Protein AF-A0A929K4J1-F1 (afdb_monomer)

Solvent-accessible surface area (backbone atoms only — not comparable to full-atom values): 15645 Å² total; per-residue (Å²): 107,76,69,56,54,58,42,64,70,37,99,76,50,55,67,51,57,55,55,50,51,55,54,49,50,52,52,61,51,29,74,80,42,80,42,77,47,77,38,73,50,46,68,59,62,59,65,46,39,78,40,83,80,29,58,55,46,56,51,58,51,49,74,63,61,80,42,93,34,43,45,79,46,74,41,56,95,31,62,51,48,51,42,51,46,32,68,31,86,89,28,66,35,41,78,73,67,86,88,80,87,84,77,61,37,54,71,68,60,36,42,51,55,43,55,76,70,33,83,65,51,68,66,36,44,53,49,47,38,68,63,37,68,18,32,64,68,50,44,50,47,31,35,51,42,29,48,48,48,28,68,76,69,71,43,73,70,38,56,69,43,48,52,51,20,41,50,44,25,44,69,35,80,87,17,63,50,24,44,49,47,53,48,50,53,52,51,51,55,68,73,46,92,57,53,69,64,46,53,45,50,53,58,49,40,69,75,51,62,59,42,36,58,66,58,49,10,64,73,68,70,49,52,64,68,55,32,48,55,47,51,52,50,33,34,42,57,56,47,33,41,74,61,93,70,21,38,35,67,57,50,65,54,52,49,50,42,54,56,66,38,55,82,76,73,71,65,79,58,97,77,70,65,75,81,81,128

Secondary structure (DSSP, 8-state):
-HHHHHHHTSTT--HHHHHHHHHHHHHHHHTTS-EEEEETTGGGGGGGGGSGGGTTHHHHHHHHTT-TTEEEEE--S-HHHHHHHHTSTTSTTTT-S-----PPPPHHHHHHHHHHH----HHHHHHHHHHHTT-HHHHHHHHHHHHHHHHHH----SHHHHHHHHHHHHHSTTSHHHHHHHHHHHHHHHH-S-HHHHHHHHHHHHHSSSEEHHHHHHHHT--HHHHHHHHHHHHHTTSEEEETTEEEES-HHHHHHHHHHTTTSS---TT-S----

Structure (mmCIF, N/CA/C/O backbone):
data_AF-A0A929K4J1-F1
#
_entry.id   AF-A0A929K4J1-F1
#
loop_
_atom_site.group_PDB
_atom_site.id
_atom_site.type_symbol
_atom_site.label_atom_id
_atom_site.label_alt_id
_atom_site.label_comp_id
_atom_site.label_asym_id
_atom_site.label_entity_id
_atom_site.label_seq_id
_atom_site.pdbx_PDB_ins_code
_atom_site.Cartn_x
_atom_site.Cartn_y
_atom_site.Cartn_z
_atom_site.occupancy
_atom_site.B_iso_or_equiv
_atom_site.auth_seq_id
_atom_site.auth_comp_id
_atom_site.auth_asym_id
_atom_site.auth_atom_id
_atom_site.pdbx_PDB_model_num
ATOM 1 N N . MET A 1 1 ? -34.804 1.658 8.561 1.00 63.69 1 MET A N 1
ATOM 2 C CA . MET A 1 1 ? -35.281 2.841 7.799 1.00 63.69 1 MET A CA 1
ATOM 3 C C . MET A 1 1 ? -35.966 3.906 8.666 1.00 63.69 1 MET A C 1
ATOM 5 O O . MET A 1 1 ? -35.346 4.934 8.892 1.00 63.69 1 MET A O 1
ATOM 9 N N . LYS A 1 2 ? -37.161 3.682 9.249 1.00 75.81 2 LYS A N 1
ATOM 10 C CA . LYS A 1 2 ? -37.869 4.714 10.058 1.00 75.81 2 LYS A CA 1
ATOM 11 C C . LYS A 1 2 ? -37.065 5.277 11.248 1.00 75.81 2 LYS A C 1
ATOM 13 O O . LYS A 1 2 ? -37.142 6.467 11.515 1.00 75.81 2 LYS A O 1
ATOM 18 N N . LYS A 1 3 ? -36.287 4.440 11.952 1.00 77.38 3 LYS A N 1
ATOM 19 C CA . LYS A 1 3 ? -35.413 4.879 13.062 1.00 77.38 3 LYS A CA 1
ATOM 20 C C . LYS A 1 3 ? -34.249 5.764 12.593 1.00 77.38 3 LYS A C 1
ATOM 22 O O . LYS A 1 3 ? -33.932 6.733 13.263 1.00 77.38 3 LYS A O 1
ATOM 27 N N . LEU A 1 4 ? -33.662 5.450 11.435 1.00 75.88 4 LEU A N 1
ATOM 28 C CA . LEU A 1 4 ? -32.569 6.224 10.841 1.00 75.88 4 LEU A CA 1
ATOM 29 C C . LEU A 1 4 ? -33.048 7.603 10.387 1.00 75.88 4 LEU A C 1
ATOM 31 O O . LEU A 1 4 ? -32.427 8.594 10.738 1.00 75.88 4 LEU A O 1
ATOM 35 N N . LEU A 1 5 ? -34.180 7.664 9.678 1.00 75.81 5 LEU A N 1
ATOM 36 C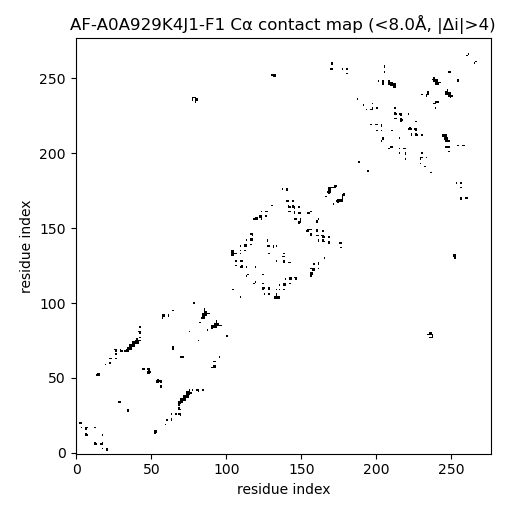 CA . LEU A 1 5 ? -34.773 8.934 9.246 1.00 75.81 5 LEU A CA 1
ATOM 37 C C . LEU A 1 5 ? -35.089 9.837 10.445 1.00 75.81 5 LEU A C 1
ATOM 39 O O . LEU A 1 5 ? -34.668 10.984 10.462 1.00 75.81 5 LEU A O 1
ATOM 43 N N . ARG A 1 6 ? -35.697 9.285 11.504 1.00 78.62 6 ARG A N 1
ATOM 44 C CA . ARG A 1 6 ? -35.951 10.026 12.751 1.00 78.62 6 ARG A CA 1
ATOM 45 C C . ARG A 1 6 ? -34.686 10.532 13.441 1.00 78.62 6 ARG A C 1
ATOM 47 O O . ARG A 1 6 ? -34.731 11.573 14.082 1.00 78.62 6 ARG A O 1
ATOM 54 N N . GLU A 1 7 ? -33.585 9.787 13.375 1.00 78.81 7 GLU A N 1
ATOM 55 C CA . GLU A 1 7 ? -32.318 10.218 13.974 1.00 78.81 7 GLU A CA 1
ATOM 56 C C . GLU A 1 7 ? -31.646 11.319 13.144 1.00 78.81 7 GLU A C 1
ATOM 58 O O . GLU A 1 7 ? -31.067 12.235 13.717 1.00 78.81 7 GLU A O 1
ATOM 63 N N . LEU A 1 8 ? -31.766 11.262 11.814 1.00 76.31 8 LEU A N 1
ATOM 64 C CA . LEU A 1 8 ? -31.258 12.282 10.890 1.00 76.31 8 LEU A CA 1
ATOM 65 C C . LEU A 1 8 ? -32.106 13.565 10.884 1.00 76.31 8 LEU A C 1
ATOM 67 O O . LEU A 1 8 ? -31.581 14.637 10.610 1.00 76.31 8 LEU A O 1
ATOM 71 N N . GLU A 1 9 ? -33.398 13.469 11.204 1.00 78.50 9 GLU A N 1
ATOM 72 C CA . GLU A 1 9 ? -34.313 14.612 11.349 1.00 78.50 9 GLU A CA 1
ATOM 73 C C . GLU A 1 9 ? -34.069 15.419 12.638 1.00 78.50 9 GLU A C 1
ATOM 75 O O . GLU A 1 9 ? -34.578 16.532 12.783 1.00 78.50 9 GLU A O 1
ATOM 80 N N . LYS A 1 10 ? -33.277 14.894 13.583 1.00 76.19 10 LYS A N 1
ATOM 81 C CA . LYS A 1 10 ? -32.833 15.667 14.748 1.00 76.19 10 LYS A CA 1
ATOM 82 C C . LYS A 1 10 ? -31.808 16.708 14.299 1.00 76.19 10 LYS A C 1
ATOM 84 O O . LYS A 1 10 ? -30.815 16.365 13.667 1.00 76.19 10 LYS A O 1
ATOM 89 N N . GLY A 1 11 ? -31.999 17.965 14.712 1.00 60.91 11 GLY A N 1
ATOM 90 C CA . GLY A 1 11 ? -31.078 19.073 14.411 1.00 60.91 11 GLY A CA 1
ATOM 91 C C . GLY A 1 11 ? -29.626 18.844 14.862 1.00 60.91 11 GLY A C 1
ATOM 92 O O . GLY A 1 11 ? -28.720 19.485 14.340 1.00 60.91 11 GLY A O 1
ATOM 93 N N . GLU A 1 12 ? -29.396 17.893 15.775 1.00 69.19 12 GLU A N 1
ATOM 94 C CA . GLU A 1 12 ? -28.074 17.390 16.154 1.00 69.19 12 GLU A CA 1
ATOM 95 C C . GLU A 1 12 ? -28.101 15.847 16.220 1.00 69.19 12 GLU A C 1
ATOM 97 O O . GLU A 1 12 ? -28.267 15.237 17.277 1.00 69.19 12 GLU A O 1
ATOM 102 N N . SER A 1 13 ? -28.016 15.181 15.064 1.00 73.50 13 SER A N 1
ATOM 103 C CA . SER A 1 13 ? -28.006 13.712 14.987 1.00 73.50 13 SER A CA 1
ATOM 104 C C . SER A 1 13 ? -26.745 13.126 15.641 1.00 73.50 13 SER A C 1
ATOM 106 O O . SER A 1 13 ? -25.626 13.518 15.276 1.00 73.50 13 SER A O 1
ATOM 108 N N . SER A 1 14 ? -26.887 12.145 16.543 1.00 84.50 14 SER A N 1
ATOM 109 C CA . SER A 1 14 ? -25.717 11.475 17.128 1.00 84.50 14 SER A CA 1
ATOM 110 C C . SER A 1 14 ? -25.034 10.582 16.094 1.00 84.50 14 SER A C 1
ATOM 112 O O . SER A 1 14 ? -25.631 9.652 15.546 1.00 84.50 14 SER A O 1
ATOM 114 N N . LYS A 1 15 ? -23.737 10.811 15.869 1.00 87.12 15 LYS A N 1
ATOM 115 C CA . LYS A 1 15 ? -22.946 10.028 14.901 1.00 87.12 15 LYS A CA 1
ATOM 116 C C . LYS A 1 15 ? -22.833 8.572 15.339 1.00 87.12 15 LYS A C 1
ATOM 118 O O . LYS A 1 15 ? -22.880 7.666 14.510 1.00 87.12 15 LYS A O 1
ATOM 123 N N . THR A 1 16 ? -22.738 8.344 16.647 1.00 89.38 16 THR A N 1
ATOM 124 C CA . THR A 1 16 ? -22.742 7.000 17.231 1.00 89.38 16 THR A CA 1
ATOM 125 C C . THR A 1 16 ? -24.059 6.286 16.975 1.00 89.38 16 THR A C 1
ATOM 127 O O . THR A 1 16 ? -24.037 5.124 16.577 1.00 89.38 16 THR A O 1
ATOM 130 N N . ALA A 1 17 ? -25.194 6.968 17.154 1.00 88.19 17 ALA A N 1
ATOM 131 C CA . ALA A 1 17 ? -26.503 6.377 16.890 1.00 88.19 17 ALA A CA 1
ATOM 132 C C . ALA A 1 17 ? -26.653 5.986 15.414 1.00 88.19 17 ALA A C 1
ATOM 134 O O . ALA A 1 17 ? -27.074 4.870 15.120 1.00 88.19 17 ALA A O 1
ATOM 135 N N . VAL A 1 18 ? -26.231 6.855 14.491 1.00 89.00 18 VAL A N 1
ATOM 136 C CA . VAL A 1 18 ? -26.258 6.565 13.048 1.00 89.00 18 VAL A CA 1
ATOM 137 C C . VAL A 1 18 ? -25.416 5.331 12.703 1.00 89.00 18 VAL A C 1
ATOM 139 O O . VAL A 1 18 ? -25.897 4.445 11.999 1.00 89.00 18 VAL A O 1
ATOM 142 N N . ILE A 1 19 ? -24.191 5.225 13.231 1.00 90.44 19 ILE A N 1
ATOM 143 C CA . ILE A 1 19 ? -23.323 4.060 12.988 1.00 90.44 19 ILE A CA 1
ATOM 144 C C . ILE A 1 19 ? -23.916 2.779 13.583 1.00 90.44 19 ILE A C 1
ATOM 146 O O . ILE A 1 19 ? -23.941 1.748 12.911 1.00 90.44 19 ILE A O 1
ATOM 150 N N . LYS A 1 20 ? -24.430 2.829 14.817 1.00 91.44 20 LYS A N 1
ATOM 151 C CA . LYS A 1 20 ? -25.076 1.666 15.442 1.00 91.44 20 LYS A CA 1
ATOM 152 C C . LYS A 1 20 ? -26.291 1.203 14.643 1.00 91.44 20 LYS A C 1
ATOM 154 O O . LYS A 1 20 ? -26.427 0.010 14.400 1.00 91.44 20 LYS A O 1
ATOM 159 N N . LEU A 1 21 ? -27.110 2.130 14.144 1.00 91.62 21 LEU A N 1
ATOM 160 C CA . LEU A 1 21 ? -28.252 1.810 13.284 1.00 91.62 21 LEU A CA 1
ATOM 161 C C . LEU A 1 21 ? -27.836 1.124 11.974 1.00 91.62 21 LEU A C 1
ATOM 163 O O . LEU A 1 21 ? -28.565 0.255 11.497 1.00 91.62 21 LEU A O 1
ATOM 167 N N . ALA A 1 22 ? -26.687 1.488 11.395 1.00 90.06 22 ALA A N 1
ATOM 168 C CA . ALA A 1 22 ? -26.165 0.821 10.202 1.00 90.06 22 ALA A CA 1
ATOM 169 C C . ALA A 1 22 ? -25.799 -0.648 10.484 1.00 90.06 22 ALA A C 1
ATOM 171 O O . ALA A 1 22 ? -26.179 -1.531 9.717 1.00 90.06 22 ALA A O 1
ATOM 172 N N . PHE A 1 23 ? -25.130 -0.931 11.606 1.00 91.19 23 PHE A N 1
ATOM 173 C CA . PHE A 1 23 ? -24.805 -2.309 11.983 1.00 91.19 23 PHE A CA 1
ATOM 174 C C . PHE A 1 23 ? -26.023 -3.110 12.468 1.00 91.19 23 PHE A C 1
ATOM 176 O O . PHE A 1 23 ? -26.142 -4.293 12.160 1.00 91.19 23 PHE A O 1
ATOM 183 N N . GLU A 1 24 ? -26.964 -2.481 13.174 1.00 91.75 24 GLU A N 1
ATOM 184 C CA . GLU A 1 24 ? -28.243 -3.105 13.541 1.00 91.75 24 GLU A CA 1
ATOM 185 C C . GLU A 1 24 ? -29.038 -3.518 12.305 1.00 91.75 24 GLU A C 1
ATOM 187 O O . GLU A 1 24 ? -29.627 -4.593 12.283 1.00 91.75 24 GLU A O 1
ATOM 192 N N . TYR A 1 25 ? -29.027 -2.693 11.258 1.00 91.12 25 TYR A N 1
ATOM 193 C CA . TYR A 1 25 ? -29.671 -3.045 10.001 1.00 91.12 25 TYR A CA 1
ATOM 194 C C . TYR A 1 25 ? -29.071 -4.314 9.381 1.00 91.12 25 TYR A C 1
ATOM 196 O O . TYR A 1 25 ? -29.827 -5.177 8.944 1.00 91.12 25 TYR A O 1
ATOM 204 N N . LEU A 1 26 ? -27.741 -4.470 9.404 1.00 91.25 26 LEU A N 1
ATOM 205 C CA . LEU A 1 26 ? -27.089 -5.699 8.937 1.00 91.25 26 LEU A CA 1
ATOM 206 C C . LEU A 1 26 ? -27.532 -6.923 9.746 1.00 91.25 26 LEU A C 1
ATOM 208 O O . LEU A 1 26 ? -27.815 -7.957 9.154 1.00 91.25 26 LEU A O 1
ATOM 212 N N . ARG A 1 27 ? -27.658 -6.800 11.074 1.00 90.56 27 ARG A N 1
ATOM 213 C CA . ARG A 1 27 ? -28.180 -7.883 11.927 1.00 90.56 27 ARG A CA 1
ATOM 214 C C . ARG A 1 27 ? -29.611 -8.269 11.608 1.00 90.56 27 ARG A C 1
ATOM 216 O O . ARG A 1 27 ? -29.922 -9.451 11.584 1.00 90.56 27 ARG A O 1
ATOM 223 N N . GLU A 1 28 ? -30.484 -7.292 11.381 1.00 91.12 28 GLU A N 1
ATOM 224 C CA . GLU A 1 28 ? -31.868 -7.590 11.006 1.00 91.12 28 GLU A CA 1
ATOM 225 C C . GLU A 1 28 ? -31.928 -8.339 9.672 1.00 91.12 28 GLU A C 1
ATOM 227 O O . GLU A 1 28 ? -32.644 -9.330 9.581 1.00 91.12 28 GLU A O 1
ATOM 232 N N . LEU A 1 29 ? -31.121 -7.942 8.680 1.00 90.50 29 LEU A N 1
ATOM 233 C CA . LEU A 1 29 ? -30.990 -8.706 7.435 1.00 90.50 29 LEU A CA 1
ATOM 234 C C . LEU A 1 29 ? -30.429 -10.119 7.688 1.00 90.50 29 LEU A C 1
ATOM 236 O O . LEU A 1 29 ? -30.896 -11.087 7.094 1.00 90.50 29 LEU A O 1
ATOM 240 N N . GLY A 1 30 ? -29.464 -10.241 8.606 1.00 91.06 30 GLY A N 1
ATOM 241 C CA . GLY A 1 30 ? -28.835 -11.503 9.002 1.00 91.06 30 GLY A CA 1
ATOM 242 C C . GLY A 1 30 ? -29.786 -12.512 9.656 1.00 91.06 30 GLY A C 1
ATOM 243 O O . GLY A 1 30 ? -29.443 -13.682 9.794 1.00 91.06 30 GLY A O 1
ATOM 244 N N . LYS A 1 31 ? -30.991 -12.101 10.074 1.00 90.19 31 LYS A N 1
ATOM 245 C CA . LYS A 1 31 ? -32.008 -13.032 10.597 1.00 90.19 31 LYS A CA 1
ATOM 246 C C . LYS A 1 31 ? -32.684 -13.846 9.500 1.00 90.19 31 LYS A C 1
ATOM 248 O O . LYS A 1 31 ? -33.168 -14.938 9.783 1.00 90.19 31 LYS A O 1
ATOM 253 N N . GLU A 1 32 ? -32.755 -13.299 8.292 1.00 90.94 32 GLU A N 1
ATOM 254 C CA . GLU A 1 32 ? -33.434 -13.923 7.155 1.00 90.94 32 GLU A CA 1
ATOM 255 C C . GLU A 1 32 ? -32.439 -14.664 6.256 1.00 90.94 32 GLU A C 1
ATOM 257 O O . GLU A 1 32 ? -32.742 -15.751 5.775 1.00 90.94 32 GLU A O 1
ATOM 262 N N . GLU A 1 33 ? -31.235 -14.114 6.078 1.00 91.75 33 GLU A N 1
ATOM 263 C CA . GLU A 1 33 ? -30.231 -14.615 5.137 1.00 91.75 33 GLU A CA 1
ATOM 264 C C . GLU A 1 33 ? -28.821 -14.581 5.740 1.00 91.75 33 GLU A C 1
ATOM 266 O O . GLU A 1 33 ? -28.513 -13.758 6.602 1.00 91.75 33 GLU A O 1
ATOM 271 N N . LYS A 1 34 ? -27.918 -15.436 5.245 1.00 93.88 34 LYS A N 1
ATOM 272 C CA . LYS A 1 34 ? -26.487 -15.333 5.578 1.00 93.88 34 LYS A CA 1
ATOM 273 C C . LYS A 1 34 ? -25.832 -14.236 4.748 1.00 93.88 34 LYS A C 1
ATOM 275 O O . LYS A 1 34 ? -25.961 -14.218 3.525 1.00 93.88 34 LYS A O 1
ATOM 280 N N . ILE A 1 35 ? -25.074 -13.358 5.397 1.00 94.62 35 ILE A N 1
ATOM 281 C CA . ILE A 1 35 ? -24.504 -12.158 4.777 1.00 94.62 35 ILE A CA 1
ATOM 282 C C . ILE A 1 35 ? -22.984 -12.194 4.869 1.00 94.62 35 ILE A C 1
ATOM 284 O O . ILE A 1 35 ? -22.415 -12.497 5.914 1.00 94.62 35 ILE A O 1
ATOM 288 N N . VAL A 1 36 ? -22.318 -11.819 3.777 1.00 95.00 36 VAL A N 1
ATOM 289 C CA . VAL A 1 36 ? -20.882 -11.527 3.776 1.00 95.00 36 VAL A CA 1
ATOM 290 C C . VAL A 1 36 ? -20.690 -10.041 3.503 1.00 95.00 36 VAL A C 1
ATOM 292 O O . VAL A 1 36 ? -21.150 -9.529 2.484 1.00 95.00 36 VAL A O 1
ATOM 295 N N . VAL A 1 37 ? -20.013 -9.347 4.414 1.00 94.69 37 VAL A N 1
ATOM 296 C CA . VAL A 1 37 ? -19.745 -7.910 4.320 1.00 94.69 37 VAL A CA 1
ATOM 297 C C . VAL A 1 37 ? -18.260 -7.703 4.067 1.00 94.69 37 VAL A C 1
ATOM 299 O O . VAL A 1 37 ? -17.435 -7.937 4.949 1.00 94.69 37 VAL A O 1
ATOM 302 N N . PHE A 1 38 ? -17.926 -7.236 2.866 1.00 95.88 38 PHE A N 1
ATOM 303 C CA . PHE A 1 38 ? -16.570 -6.823 2.519 1.00 95.88 38 PHE A CA 1
ATOM 304 C C . PHE A 1 38 ? -16.377 -5.348 2.878 1.00 95.88 38 PHE A C 1
ATOM 306 O O . PHE A 1 38 ? -17.086 -4.483 2.364 1.00 95.88 38 PHE A O 1
ATOM 313 N N . MET A 1 39 ? -15.423 -5.065 3.761 1.00 94.50 39 MET A N 1
ATOM 314 C CA . MET A 1 39 ? -15.023 -3.710 4.135 1.00 94.50 39 MET A CA 1
ATOM 315 C C . MET A 1 39 ? -13.596 -3.470 3.660 1.00 94.50 39 MET A C 1
ATOM 317 O O . MET A 1 39 ? -12.636 -3.892 4.309 1.00 94.50 39 MET A O 1
ATOM 321 N N . ASP A 1 40 ? -13.481 -2.806 2.514 1.00 93.44 40 ASP A N 1
ATOM 322 C CA . ASP A 1 40 ? -12.184 -2.456 1.951 1.00 93.44 40 ASP A CA 1
ATOM 323 C C . ASP A 1 40 ? -11.558 -1.251 2.661 1.00 93.44 40 ASP A C 1
ATOM 325 O O . ASP A 1 40 ? -12.270 -0.389 3.181 1.00 93.44 40 ASP A O 1
ATOM 329 N N . GLU A 1 41 ? -10.226 -1.220 2.707 1.00 89.81 41 GLU A N 1
ATOM 330 C CA . GLU A 1 41 ? -9.424 -0.220 3.426 1.00 89.81 41 GLU A CA 1
ATOM 331 C C . GLU A 1 41 ? -9.907 0.032 4.866 1.00 89.81 41 GLU A C 1
ATOM 333 O O . GLU A 1 41 ? -10.037 1.169 5.325 1.00 89.81 41 GLU A O 1
ATOM 338 N N . PHE A 1 42 ? -10.182 -1.041 5.610 1.00 93.38 42 PHE A N 1
ATOM 339 C CA . PHE A 1 42 ? -10.823 -0.992 6.923 1.00 93.38 42 PHE A CA 1
ATOM 340 C C . PHE A 1 42 ? -10.102 -0.087 7.932 1.00 93.38 42 PHE A C 1
ATOM 342 O O . PHE A 1 42 ? -10.751 0.519 8.786 1.00 93.38 42 PHE A O 1
ATOM 349 N N . GLN A 1 43 ? -8.782 0.082 7.826 1.00 88.88 43 GLN A N 1
ATOM 350 C CA . GLN A 1 43 ? -8.021 0.997 8.680 1.00 88.88 43 GLN A CA 1
ATOM 351 C C . GLN A 1 43 ? -8.483 2.464 8.593 1.00 88.88 43 GLN A C 1
ATOM 353 O O . GLN A 1 43 ? -8.280 3.230 9.538 1.00 88.88 43 GLN A O 1
ATOM 358 N N . GLU A 1 44 ? -9.164 2.860 7.517 1.00 88.12 44 GLU A N 1
ATOM 359 C CA . GLU A 1 44 ? -9.785 4.179 7.358 1.00 88.12 44 GLU A CA 1
ATOM 360 C C . GLU A 1 44 ? -10.842 4.471 8.433 1.00 88.12 44 GLU A C 1
ATOM 362 O O . GLU A 1 44 ? -11.037 5.630 8.813 1.00 88.12 44 GLU A O 1
ATOM 367 N N . ILE A 1 45 ? -11.454 3.434 9.023 1.00 90.19 45 ILE A N 1
ATOM 368 C CA . ILE A 1 45 ? -12.401 3.571 10.139 1.00 90.19 45 ILE A CA 1
ATOM 369 C C . ILE A 1 45 ? -11.785 4.324 11.330 1.00 90.19 45 ILE A C 1
ATOM 371 O O . ILE A 1 45 ? -12.491 4.971 12.106 1.00 90.19 45 ILE A O 1
ATOM 375 N N . LEU A 1 46 ? -10.453 4.305 11.470 1.00 87.50 46 LEU A N 1
ATOM 376 C CA . LEU A 1 46 ? -9.734 5.023 12.520 1.00 87.50 46 LEU A CA 1
ATOM 377 C C . LEU A 1 46 ? -9.851 6.546 12.392 1.00 87.50 46 LEU A C 1
ATOM 379 O O . LEU A 1 46 ? -9.764 7.230 13.412 1.00 87.50 46 LEU A O 1
ATOM 383 N N . LYS A 1 47 ? -10.115 7.089 11.194 1.00 85.56 47 LYS A N 1
ATOM 384 C CA . LYS A 1 47 ? -10.355 8.530 10.990 1.00 85.56 47 LYS A CA 1
ATOM 385 C C . LYS A 1 47 ? -11.576 9.019 11.770 1.00 85.56 47 LYS A C 1
ATOM 387 O O . LYS A 1 47 ? -11.607 10.166 12.215 1.00 85.56 47 LYS A O 1
ATOM 392 N N . LEU A 1 48 ? -12.545 8.135 12.025 1.00 88.88 48 LEU A N 1
ATOM 393 C CA . LEU A 1 48 ? -13.730 8.451 12.820 1.00 88.88 48 LEU A CA 1
ATOM 394 C C . LEU A 1 48 ? -13.400 8.761 14.286 1.00 88.88 48 LEU A C 1
ATOM 396 O O . LEU A 1 48 ? -14.161 9.476 14.933 1.00 88.88 48 LEU A O 1
ATOM 400 N N . LYS A 1 49 ? -12.239 8.330 14.802 1.00 87.50 49 LYS A N 1
ATOM 401 C CA . LYS A 1 49 ? -11.796 8.655 16.171 1.00 87.50 49 LYS A CA 1
ATOM 402 C C . LYS A 1 49 ? -11.600 10.159 16.406 1.00 87.50 49 LYS A C 1
ATOM 404 O O . LYS A 1 49 ? -11.573 10.587 17.561 1.00 87.50 49 LYS A O 1
ATOM 409 N N . ASN A 1 50 ? -11.494 10.958 15.339 1.00 85.62 50 ASN A N 1
ATOM 410 C CA . ASN A 1 50 ? -11.441 12.420 15.418 1.00 85.62 50 ASN A CA 1
ATOM 411 C C . ASN A 1 50 ? -12.749 13.022 15.956 1.00 85.62 50 ASN A C 1
ATOM 413 O O . ASN A 1 50 ? -12.731 14.087 16.574 1.00 85.62 50 ASN A O 1
ATOM 417 N N . TYR A 1 51 ? -13.879 12.331 15.786 1.00 88.25 51 TYR A N 1
ATOM 418 C CA . TYR A 1 51 ? -15.140 12.720 16.405 1.00 88.25 51 TYR A CA 1
ATOM 419 C C . TYR A 1 51 ? -15.190 12.208 17.843 1.00 88.25 51 TYR A C 1
ATOM 421 O O . TYR A 1 51 ? -15.030 11.016 18.101 1.00 88.25 51 TYR A O 1
ATOM 429 N N . ARG A 1 52 ? -15.468 13.107 18.797 1.00 87.12 52 ARG A N 1
ATOM 430 C CA . ARG A 1 52 ? -15.516 12.780 20.234 1.00 87.12 52 ARG A CA 1
ATOM 431 C C . ARG A 1 52 ? -16.437 11.591 20.541 1.00 87.12 52 ARG A C 1
ATOM 433 O O . ARG A 1 52 ? -16.059 10.738 21.337 1.00 87.12 52 ARG A O 1
ATOM 440 N N . GLU A 1 53 ? -17.592 11.526 19.881 1.00 88.06 53 GLU A N 1
ATOM 441 C CA . GLU A 1 53 ? -18.587 10.451 20.018 1.00 88.06 53 GLU A CA 1
ATOM 442 C C . GLU A 1 53 ? -18.081 9.080 19.523 1.00 88.06 53 GLU A C 1
ATOM 444 O O . GLU A 1 53 ? -18.520 8.046 20.018 1.00 88.06 53 GLU A O 1
ATOM 449 N N . LEU A 1 54 ? -17.123 9.063 18.588 1.00 90.62 54 LEU A N 1
ATOM 450 C CA . LEU A 1 54 ? -16.643 7.867 17.884 1.00 90.62 54 LEU A CA 1
ATOM 451 C C . LEU A 1 54 ? -15.204 7.478 18.252 1.00 90.62 54 LEU A C 1
ATOM 453 O O . LEU A 1 54 ? -14.578 6.659 17.579 1.00 90.62 54 LEU A O 1
ATOM 457 N N . ARG A 1 55 ? -14.669 8.004 19.362 1.00 88.88 55 ARG A N 1
ATOM 458 C CA . ARG A 1 55 ? -13.330 7.631 19.861 1.00 88.88 55 ARG A CA 1
ATOM 459 C C . ARG A 1 55 ? -13.158 6.118 20.047 1.00 88.88 55 ARG A C 1
ATOM 461 O O . ARG A 1 55 ? -12.070 5.600 19.805 1.00 88.88 55 ARG A O 1
ATOM 468 N N . ASN A 1 56 ? -14.229 5.414 20.422 1.00 89.88 56 ASN A N 1
ATOM 469 C CA . ASN A 1 56 ? -14.256 3.958 20.589 1.00 89.88 56 ASN A CA 1
ATOM 470 C C . ASN A 1 56 ? -14.928 3.222 19.409 1.00 89.88 56 ASN A C 1
ATOM 472 O O . ASN A 1 56 ? -15.634 2.236 19.609 1.00 89.88 56 ASN A O 1
ATOM 476 N N . ILE A 1 57 ? -14.740 3.690 18.171 1.00 93.00 57 ILE A N 1
ATOM 477 C CA . ILE A 1 57 ? -15.367 3.077 16.987 1.00 93.00 57 ILE A CA 1
ATOM 478 C C . ILE A 1 57 ? -15.078 1.574 16.840 1.00 93.00 57 ILE A C 1
ATOM 480 O O . ILE A 1 57 ? -15.973 0.816 16.484 1.00 93.00 57 ILE A O 1
ATOM 484 N N . LEU A 1 58 ? -13.871 1.114 17.190 1.00 93.69 58 LEU A N 1
ATOM 485 C CA . LEU A 1 58 ? -13.537 -0.315 17.151 1.00 93.69 58 LEU A CA 1
ATOM 486 C C . LEU A 1 58 ? -14.309 -1.118 18.203 1.00 93.69 58 LEU A C 1
ATOM 488 O O . LEU A 1 58 ? -14.697 -2.248 17.937 1.00 93.69 58 LEU A O 1
ATOM 492 N N . GLY A 1 59 ? -14.559 -0.536 19.380 1.00 92.75 59 GLY A N 1
ATOM 493 C CA . GLY A 1 59 ? -15.401 -1.153 20.401 1.00 92.75 59 GLY A CA 1
ATOM 494 C C . GLY A 1 59 ? -16.857 -1.245 19.962 1.00 92.75 59 GLY A C 1
ATOM 495 O O . GLY A 1 59 ? -17.470 -2.284 20.168 1.00 92.75 59 GLY A O 1
ATOM 496 N N . ILE A 1 60 ? -17.373 -0.207 19.291 1.00 92.19 60 ILE A N 1
ATOM 497 C CA . ILE A 1 60 ? -18.709 -0.240 18.678 1.00 92.19 60 ILE A CA 1
ATOM 498 C C . ILE A 1 60 ? -18.765 -1.351 17.631 1.00 92.19 60 ILE A C 1
ATOM 500 O O . ILE A 1 60 ? -19.657 -2.182 17.689 1.00 92.19 60 ILE A O 1
ATOM 504 N N . PHE A 1 61 ? -17.798 -1.409 16.714 1.00 93.69 61 PHE A N 1
ATOM 505 C CA . PHE A 1 61 ? -17.752 -2.443 15.679 1.00 93.69 61 PHE A CA 1
ATOM 506 C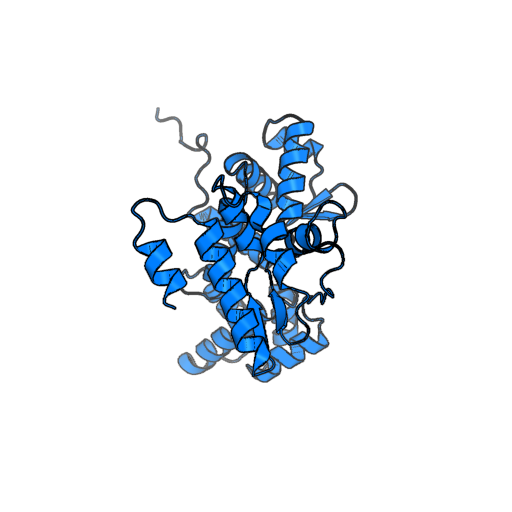 C . PHE A 1 61 ? -17.685 -3.856 16.273 1.00 93.69 61 PHE A C 1
ATOM 508 O O . PHE A 1 61 ? -18.424 -4.736 15.837 1.00 93.69 61 PHE A O 1
ATOM 515 N N . ARG A 1 62 ? -16.882 -4.051 17.330 1.00 92.81 62 ARG A N 1
ATOM 516 C CA . ARG A 1 62 ? -16.773 -5.323 18.057 1.00 92.81 62 ARG A CA 1
ATOM 517 C C . ARG A 1 62 ? -18.123 -5.852 18.544 1.00 92.81 62 ARG A C 1
ATOM 519 O O . ARG A 1 62 ? -18.305 -7.060 18.630 1.00 92.81 62 ARG A O 1
ATOM 526 N N . GLU A 1 63 ? -19.066 -4.971 18.883 1.00 90.69 63 GLU A N 1
ATOM 527 C CA . GLU A 1 63 ? -20.399 -5.410 19.298 1.00 90.69 63 GLU A CA 1
ATOM 528 C C . GLU A 1 63 ? -21.063 -6.253 18.200 1.00 90.69 63 GLU A C 1
ATOM 530 O O . GLU A 1 63 ? -21.759 -7.197 18.543 1.00 90.69 63 GLU A O 1
ATOM 535 N N . TYR A 1 64 ? -20.811 -5.985 16.912 1.00 88.25 64 TYR A N 1
ATOM 536 C CA . TYR A 1 64 ? -21.574 -6.524 15.778 1.00 88.25 64 TYR A CA 1
ATOM 537 C C . TYR A 1 64 ? -20.892 -7.640 14.976 1.00 88.25 64 TYR A C 1
ATOM 539 O O . TYR A 1 64 ? -21.560 -8.286 14.180 1.00 88.25 64 TYR A O 1
ATOM 547 N N . ILE A 1 65 ? -19.601 -7.892 15.188 1.00 87.50 65 ILE A N 1
ATOM 548 C CA . ILE A 1 65 ? -18.823 -8.877 14.410 1.00 87.50 65 ILE A CA 1
ATOM 549 C C . ILE A 1 65 ? -19.113 -10.347 14.745 1.00 87.50 65 ILE A C 1
ATOM 551 O O . ILE A 1 65 ? -18.810 -11.211 13.934 1.00 87.50 65 ILE A O 1
ATOM 555 N N . ASN A 1 66 ? -19.674 -10.635 15.924 1.00 81.94 66 ASN A N 1
ATOM 556 C CA . ASN A 1 66 ? -19.884 -12.002 16.423 1.00 81.94 66 ASN A CA 1
ATOM 557 C C . ASN A 1 66 ? -21.302 -12.527 16.141 1.00 81.94 66 ASN A C 1
ATOM 559 O O . ASN A 1 66 ? -21.801 -13.388 16.859 1.00 81.94 66 ASN A O 1
ATOM 563 N N . ASP A 1 67 ? -21.976 -11.962 15.142 1.00 85.75 67 ASP A N 1
ATOM 564 C CA . ASP A 1 67 ? -23.277 -12.451 14.696 1.00 85.75 67 ASP A CA 1
ATOM 565 C C . ASP A 1 67 ? -23.078 -13.672 13.783 1.00 85.75 67 ASP A C 1
ATOM 567 O O . ASP A 1 67 ? -22.361 -13.591 12.788 1.00 85.75 67 ASP A O 1
ATOM 571 N N . GLU A 1 68 ? -23.683 -14.814 14.120 1.00 85.44 68 GLU A N 1
ATOM 572 C CA . GLU A 1 68 ? -23.433 -16.098 13.441 1.00 85.44 68 GLU A CA 1
ATOM 573 C C . GLU A 1 68 ? -23.820 -16.093 11.953 1.00 85.44 68 GLU A C 1
ATOM 575 O O . GLU A 1 68 ? -23.286 -16.881 11.167 1.00 85.44 68 GLU A O 1
ATOM 580 N N . ASN A 1 69 ? -24.725 -15.197 11.550 1.00 92.88 69 ASN A N 1
ATOM 581 C CA . ASN A 1 69 ? -25.192 -15.089 10.171 1.00 92.88 69 ASN A CA 1
ATOM 582 C C . ASN A 1 69 ? -24.468 -14.004 9.367 1.00 92.88 69 ASN A C 1
ATOM 584 O O . ASN A 1 69 ? -24.797 -13.800 8.197 1.00 92.88 69 ASN A O 1
ATOM 588 N N . ILE A 1 70 ? -23.477 -13.323 9.954 1.00 93.69 70 ILE A N 1
ATOM 589 C CA . ILE A 1 70 ? -22.730 -12.253 9.289 1.00 93.69 70 ILE A CA 1
ATOM 590 C C . ILE A 1 70 ? -21.234 -12.549 9.324 1.00 93.69 70 ILE A C 1
ATOM 592 O O . ILE A 1 70 ? -20.597 -12.542 10.372 1.00 93.69 70 ILE A O 1
ATOM 596 N N . LEU A 1 71 ? -20.641 -12.721 8.144 1.00 94.06 71 LEU A N 1
ATOM 597 C CA . LEU A 1 71 ? -19.195 -12.803 7.980 1.00 94.06 71 LEU A CA 1
ATOM 598 C C . LEU A 1 71 ? -18.637 -11.447 7.545 1.00 94.06 71 LEU A C 1
ATOM 600 O O . LEU A 1 71 ? -18.904 -10.987 6.435 1.00 94.06 71 LEU A O 1
ATOM 604 N N . PHE A 1 72 ? -17.803 -10.836 8.383 1.00 95.06 72 PHE A N 1
ATOM 605 C CA . PHE A 1 72 ? -17.026 -9.661 7.995 1.00 95.06 72 PHE A CA 1
ATOM 606 C C . PHE A 1 72 ? -15.696 -10.074 7.363 1.00 95.06 72 PHE A C 1
ATOM 608 O O . PHE A 1 72 ? -14.901 -10.792 7.970 1.00 95.06 72 PHE A O 1
ATOM 615 N N . VAL A 1 73 ? -15.433 -9.568 6.161 1.00 95.56 73 VAL A N 1
ATOM 616 C CA . VAL A 1 73 ? -14.136 -9.662 5.487 1.00 95.56 73 VAL A CA 1
ATOM 617 C C . VAL A 1 73 ? -13.561 -8.257 5.398 1.00 95.56 73 VAL A C 1
ATOM 619 O O . VAL A 1 73 ? -14.129 -7.392 4.736 1.00 95.56 73 VAL A O 1
ATOM 622 N N . ILE A 1 74 ? -12.444 -8.025 6.082 1.00 95.19 74 ILE A N 1
ATOM 623 C CA . ILE A 1 74 ? -11.756 -6.732 6.088 1.00 95.19 74 ILE A CA 1
ATOM 624 C C . ILE A 1 74 ? -10.464 -6.825 5.274 1.00 95.19 74 ILE A C 1
ATOM 626 O O . ILE A 1 74 ? -9.730 -7.808 5.383 1.00 95.19 74 ILE A O 1
ATOM 630 N N . SER A 1 75 ? -10.173 -5.796 4.487 1.00 94.44 75 SER A N 1
ATOM 631 C CA . SER A 1 75 ? -8.889 -5.620 3.797 1.00 94.44 75 SER A CA 1
ATOM 632 C C . SER A 1 75 ? -8.261 -4.284 4.170 1.00 94.44 75 SER A C 1
ATOM 634 O O . SER A 1 75 ? -8.931 -3.392 4.689 1.00 94.44 75 SER A O 1
ATOM 636 N N . GLY A 1 76 ? -6.955 -4.156 3.949 1.00 90.62 76 GLY A N 1
ATOM 637 C CA . GLY A 1 76 ? -6.241 -2.913 4.197 1.00 90.62 76 GLY A CA 1
ATOM 638 C C . GLY A 1 76 ? -4.850 -2.918 3.588 1.00 90.62 76 GLY A C 1
ATOM 639 O O . GLY A 1 76 ? -4.127 -3.909 3.696 1.00 90.62 76 GLY A O 1
ATOM 640 N N . SER A 1 77 ? -4.473 -1.793 2.984 1.00 86.00 77 SER A N 1
ATOM 641 C CA . SER A 1 77 ? -3.171 -1.610 2.333 1.00 86.00 77 SER A CA 1
ATOM 642 C C . SER A 1 77 ? -1.997 -1.414 3.312 1.00 86.00 77 SER A C 1
ATOM 644 O O . SER A 1 77 ? -0.851 -1.374 2.879 1.00 86.00 77 SE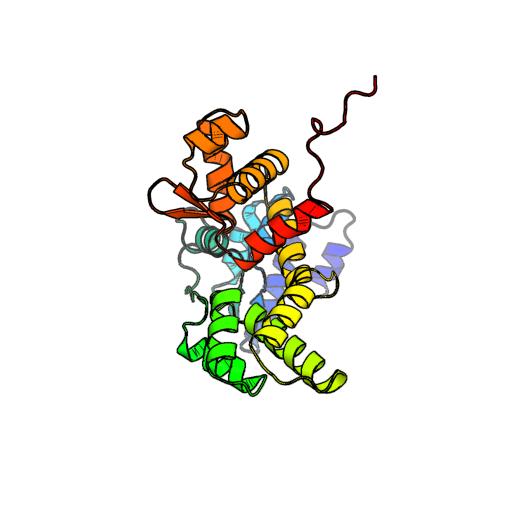R A O 1
ATOM 646 N N . PHE A 1 78 ? -2.261 -1.312 4.623 1.00 87.19 78 PHE A N 1
ATOM 647 C CA . PHE A 1 78 ? -1.247 -1.137 5.677 1.00 87.19 78 PHE A CA 1
ATOM 648 C C . PHE A 1 78 ? -1.258 -2.318 6.664 1.00 87.19 78 PHE A C 1
ATOM 650 O O . PHE A 1 78 ? -1.937 -2.247 7.701 1.00 87.19 78 PHE A O 1
ATOM 657 N N . PRO A 1 79 ? -0.555 -3.427 6.359 1.00 87.06 79 PRO A N 1
ATOM 658 C CA . PRO A 1 79 ? -0.502 -4.616 7.205 1.00 87.06 79 PRO A CA 1
ATOM 659 C C . PRO A 1 79 ? -0.176 -4.341 8.675 1.00 87.06 79 PRO A C 1
ATOM 661 O O . PRO A 1 79 ? -0.827 -4.917 9.548 1.00 87.06 79 PRO A O 1
ATOM 664 N N . HIS A 1 80 ? 0.776 -3.453 8.986 1.00 89.50 80 HIS A N 1
ATOM 665 C CA . HIS A 1 80 ? 1.108 -3.145 10.382 1.00 89.50 80 HIS A CA 1
ATOM 666 C C . HIS A 1 80 ? -0.058 -2.463 11.106 1.00 89.50 80 HIS A C 1
ATOM 668 O O . HIS A 1 80 ? -0.358 -2.810 12.248 1.00 89.50 80 HIS A O 1
ATOM 674 N N . MET A 1 81 ? -0.783 -1.556 10.442 1.00 88.00 81 MET A N 1
ATOM 675 C CA . MET A 1 81 ? -1.994 -0.956 11.016 1.00 88.00 81 MET A CA 1
ATOM 676 C C . MET A 1 81 ? -3.110 -1.977 11.220 1.00 88.00 81 MET A C 1
ATOM 678 O O . MET A 1 81 ? -3.776 -1.957 12.253 1.00 88.00 81 MET A O 1
ATOM 682 N N . MET A 1 82 ? -3.309 -2.876 10.257 1.00 91.06 82 MET A N 1
ATOM 683 C CA . MET A 1 82 ? -4.315 -3.929 10.370 1.00 91.06 82 MET A CA 1
ATOM 684 C C . MET A 1 82 ? -3.993 -4.862 11.541 1.00 91.06 82 MET A C 1
ATOM 686 O O . MET A 1 82 ? -4.866 -5.112 12.373 1.00 91.06 82 MET A O 1
ATOM 690 N N . ARG A 1 83 ? -2.729 -5.285 11.693 1.00 88.38 83 ARG A N 1
ATOM 691 C CA . ARG A 1 83 ? -2.276 -6.064 12.859 1.00 88.38 83 ARG A CA 1
ATOM 692 C C . ARG A 1 83 ? -2.444 -5.299 14.165 1.00 88.38 83 ARG A C 1
ATOM 694 O O . ARG A 1 83 ? -2.909 -5.873 15.145 1.00 88.38 83 ARG A O 1
ATOM 701 N N . ASP A 1 84 ? -2.152 -4.003 14.187 1.00 88.38 84 ASP A N 1
ATOM 702 C CA . ASP A 1 84 ? -2.401 -3.164 15.360 1.00 88.38 84 ASP A CA 1
ATOM 703 C C . ASP A 1 84 ? -3.880 -3.162 15.769 1.00 88.38 84 ASP A C 1
ATOM 705 O O . ASP A 1 84 ? -4.198 -3.109 16.958 1.00 88.38 84 ASP A O 1
ATOM 709 N N . MET A 1 85 ? -4.789 -3.246 14.797 1.00 89.12 85 MET A N 1
ATOM 710 C CA . MET A 1 85 ? -6.226 -3.293 15.040 1.00 89.12 85 MET A CA 1
ATOM 711 C C . MET A 1 85 ? -6.715 -4.674 15.485 1.00 89.12 85 MET A C 1
ATOM 713 O O . MET A 1 85 ? -7.649 -4.712 16.277 1.00 89.12 85 MET A O 1
ATOM 717 N N . ILE A 1 86 ? -6.132 -5.788 15.033 1.00 89.88 86 ILE A N 1
ATOM 718 C CA . ILE A 1 86 ? -6.690 -7.140 15.281 1.00 89.88 86 ILE A CA 1
ATOM 719 C C . ILE A 1 86 ? -5.843 -8.037 16.199 1.00 89.88 86 ILE A C 1
ATOM 721 O O . ILE A 1 86 ? -6.360 -9.009 16.745 1.00 89.88 86 ILE A O 1
ATOM 725 N N . ALA A 1 87 ? -4.560 -7.725 16.391 1.00 83.38 87 ALA A N 1
ATOM 726 C CA . ALA A 1 87 ? -3.592 -8.584 17.081 1.00 83.38 87 ALA A CA 1
ATOM 727 C C . ALA A 1 87 ? -2.935 -7.933 18.314 1.00 83.38 87 ALA A C 1
ATOM 729 O O . ALA A 1 87 ? -2.266 -8.622 19.083 1.00 83.38 87 ALA A O 1
ATOM 730 N N . LYS A 1 88 ? -3.130 -6.631 18.566 1.00 83.75 88 LYS A N 1
ATOM 731 C CA . LYS A 1 88 ? -2.697 -6.000 19.828 1.00 83.75 88 LYS A CA 1
ATOM 732 C C . LYS A 1 88 ? -3.724 -6.235 20.934 1.00 83.75 88 LYS A C 1
ATOM 734 O O . LYS A 1 88 ? -4.898 -5.937 20.744 1.00 83.75 88 LYS A O 1
ATOM 739 N N . GLY A 1 89 ? -3.267 -6.684 22.106 1.00 79.00 89 GLY A N 1
ATOM 740 C CA . GLY A 1 89 ? -4.137 -7.022 23.245 1.00 79.00 89 GLY A CA 1
ATOM 741 C C . GLY A 1 89 ? -4.991 -5.865 23.781 1.00 79.00 89 GLY A C 1
ATOM 742 O O . GLY A 1 89 ? -6.053 -6.097 24.345 1.00 79.00 89 GLY A O 1
ATOM 743 N N . GLU A 1 90 ? -4.569 -4.617 23.571 1.00 84.44 90 GLU A N 1
ATOM 744 C CA . GLU A 1 90 ? -5.346 -3.422 23.937 1.00 84.44 90 GLU A CA 1
ATOM 745 C C . GLU A 1 90 ? -6.466 -3.097 22.934 1.00 84.44 90 GLU A C 1
ATOM 747 O O . GLU A 1 90 ? -7.350 -2.285 23.222 1.00 84.44 90 GLU A O 1
ATOM 752 N N . SER A 1 91 ? -6.433 -3.689 21.736 1.00 89.12 91 SER A N 1
ATOM 753 C CA . SER A 1 91 ? -7.428 -3.410 20.710 1.00 89.12 91 SER A CA 1
ATOM 754 C C . SER A 1 91 ? -8.748 -4.119 21.017 1.00 89.12 91 SER A C 1
ATOM 756 O O . SER A 1 91 ? -8.750 -5.315 21.314 1.00 89.12 91 SER A O 1
ATOM 758 N N . PRO A 1 92 ? -9.904 -3.449 20.840 1.00 90.94 92 PRO A N 1
ATOM 759 C CA . PRO A 1 92 ? -11.196 -4.111 20.948 1.00 90.94 92 PRO A CA 1
ATOM 760 C C . PRO A 1 92 ? -11.343 -5.326 20.022 1.00 90.94 92 PRO A C 1
ATOM 762 O O . PRO A 1 92 ? -12.035 -6.267 20.385 1.00 90.94 92 PRO A O 1
ATOM 765 N N . LEU A 1 93 ? -10.690 -5.341 18.857 1.00 92.50 93 LEU A N 1
ATOM 766 C CA . LEU A 1 93 ? -10.815 -6.441 17.890 1.00 92.50 93 LEU A CA 1
ATOM 767 C C . LEU A 1 93 ? -9.776 -7.554 18.090 1.00 92.50 93 LEU A C 1
ATOM 769 O O . LEU A 1 93 ? -9.591 -8.380 17.196 1.00 92.50 93 LEU A O 1
ATOM 773 N N . TYR A 1 94 ? -9.108 -7.592 19.246 1.00 90.81 94 TYR A N 1
ATOM 774 C CA . TYR A 1 94 ? -8.114 -8.615 19.551 1.00 90.81 94 TYR A CA 1
ATOM 775 C C . TYR A 1 94 ? -8.681 -10.038 19.393 1.00 90.81 94 TYR A C 1
ATOM 777 O O . TYR A 1 94 ? -9.709 -10.380 19.988 1.00 90.81 94 TYR A O 1
ATOM 785 N N . ASN A 1 95 ? -8.007 -10.860 18.581 1.00 88.12 95 ASN A N 1
ATOM 786 C CA . ASN A 1 95 ? -8.377 -12.249 18.264 1.00 88.12 95 ASN A CA 1
ATOM 787 C C . ASN A 1 95 ? -9.790 -12.429 17.681 1.00 88.12 95 ASN A C 1
ATOM 789 O O . ASN A 1 95 ? -10.361 -13.514 17.763 1.00 88.12 95 ASN A O 1
ATOM 793 N N . GLN A 1 96 ? -10.364 -11.380 17.089 1.00 91.38 96 GLN A N 1
ATOM 794 C CA . GLN A 1 96 ? -11.688 -11.447 16.468 1.00 91.38 96 GLN A CA 1
ATOM 795 C C . GLN A 1 96 ? -11.650 -11.822 14.976 1.00 91.38 96 GLN A C 1
ATOM 797 O O . GLN A 1 96 ? -12.679 -12.156 14.399 1.00 91.38 96 GLN A O 1
ATOM 802 N N . PHE A 1 97 ? -10.477 -11.760 14.341 1.00 92.44 97 PHE A N 1
ATOM 803 C CA . PHE A 1 97 ? -10.299 -12.026 12.913 1.00 92.44 97 PHE A CA 1
ATOM 804 C C . PHE A 1 97 ? -9.203 -13.062 12.677 1.00 92.44 97 PHE A C 1
ATOM 806 O O . PHE A 1 97 ? -8.202 -13.104 13.392 1.00 92.44 97 PHE A O 1
ATOM 813 N N . LYS A 1 98 ? -9.371 -13.859 11.619 1.00 90.81 98 LYS A N 1
ATOM 814 C CA . LYS A 1 98 ? -8.301 -14.688 11.062 1.00 90.81 98 LYS A CA 1
ATOM 815 C C . LYS A 1 98 ? -7.509 -13.862 10.049 1.00 90.81 98 LYS A C 1
ATOM 817 O O . LYS A 1 98 ? -8.079 -13.381 9.074 1.00 90.81 98 LYS A O 1
ATOM 822 N N . GLU A 1 99 ? -6.205 -13.722 10.268 1.00 90.62 99 GLU A N 1
ATOM 823 C CA . GLU A 1 99 ? -5.319 -13.013 9.341 1.00 90.62 99 GLU A CA 1
ATOM 824 C C . GLU A 1 99 ? -5.000 -13.888 8.120 1.00 90.62 99 GLU A C 1
ATOM 826 O O . GLU A 1 99 ? -4.626 -15.057 8.248 1.00 90.62 99 GLU A O 1
ATOM 831 N N . LEU A 1 100 ? -5.137 -13.304 6.930 1.00 91.69 100 LEU A N 1
ATOM 832 C CA . LEU A 1 100 ? -4.608 -13.839 5.682 1.00 91.69 100 LEU A CA 1
ATOM 833 C C . LEU A 1 100 ? -3.673 -12.787 5.088 1.00 91.69 100 LEU A C 1
ATOM 835 O O . LEU A 1 100 ? -4.127 -11.791 4.527 1.00 91.69 100 LEU A O 1
ATOM 839 N N . LYS A 1 101 ? -2.366 -13.002 5.232 1.00 87.69 101 LYS A N 1
ATOM 840 C CA . LYS A 1 101 ? -1.353 -12.128 4.642 1.00 87.69 101 LYS A CA 1
ATOM 841 C C . LYS A 1 101 ? -1.196 -12.458 3.158 1.00 87.69 101 LYS A C 1
ATOM 843 O O . LYS A 1 101 ? -1.006 -13.620 2.803 1.00 87.69 101 LYS A O 1
ATOM 848 N N . LEU A 1 102 ? -1.272 -11.437 2.309 1.00 90.19 102 LEU A N 1
ATOM 849 C CA . LEU A 1 102 ? -0.994 -11.543 0.880 1.00 90.19 102 LEU A CA 1
ATOM 850 C C . LEU A 1 102 ? 0.348 -10.873 0.595 1.00 90.19 102 LEU A C 1
ATOM 852 O O . LEU A 1 102 ? 0.475 -9.660 0.739 1.00 90.19 102 LEU A O 1
ATOM 856 N N . ASP A 1 103 ? 1.335 -11.678 0.216 1.00 90.00 103 ASP A N 1
ATOM 857 C CA . ASP A 1 103 ? 2.665 -11.211 -0.168 1.00 90.00 103 ASP A CA 1
ATOM 858 C C . ASP A 1 103 ? 2.780 -11.036 -1.692 1.00 90.00 103 ASP A C 1
ATOM 860 O O . ASP A 1 103 ? 1.900 -11.432 -2.466 1.00 90.00 103 ASP A O 1
ATOM 864 N N . TYR A 1 104 ? 3.871 -10.410 -2.136 1.00 92.94 104 TYR A N 1
ATOM 865 C CA . TYR A 1 104 ? 4.182 -10.282 -3.558 1.00 92.94 104 TYR A CA 1
ATOM 866 C C . TYR A 1 104 ? 4.435 -11.642 -4.208 1.00 92.94 104 TYR A C 1
ATOM 868 O O . TYR A 1 104 ? 4.784 -12.622 -3.553 1.00 92.94 104 TYR A O 1
ATOM 876 N N . PHE A 1 105 ? 4.247 -11.709 -5.527 1.00 96.06 105 PHE A N 1
ATOM 877 C CA . PHE A 1 105 ? 4.459 -12.951 -6.249 1.00 96.06 105 PHE A CA 1
ATOM 878 C C . PHE A 1 105 ? 5.939 -13.286 -6.384 1.00 96.06 105 PHE A C 1
ATOM 880 O O . PHE A 1 105 ? 6.732 -12.513 -6.926 1.00 96.06 105 PHE A O 1
ATOM 887 N N . GLU A 1 106 ? 6.258 -14.514 -5.988 1.00 95.19 106 GLU A N 1
ATOM 888 C CA . GLU A 1 106 ? 7.500 -15.184 -6.346 1.00 95.19 106 GLU A CA 1
ATOM 889 C C . GLU A 1 106 ? 7.633 -15.337 -7.866 1.00 95.19 106 GLU A C 1
ATOM 891 O O . GLU A 1 106 ? 6.678 -15.152 -8.632 1.00 95.19 106 GLU A O 1
ATOM 896 N N . ARG A 1 107 ? 8.847 -15.666 -8.316 1.00 96.00 107 ARG A N 1
ATOM 897 C CA . ARG A 1 107 ? 9.224 -15.676 -9.736 1.00 96.00 107 ARG A CA 1
ATOM 898 C C . ARG A 1 107 ? 8.234 -16.453 -10.605 1.00 96.00 107 ARG A C 1
ATOM 900 O O . ARG A 1 107 ? 7.814 -15.935 -11.638 1.00 96.00 107 ARG A O 1
ATOM 907 N N . GLU A 1 108 ? 7.867 -17.664 -10.206 1.00 96.31 108 GLU A N 1
ATOM 908 C CA . GLU A 1 108 ? 7.022 -18.573 -10.982 1.00 96.31 108 GLU A CA 1
ATOM 909 C C . GLU A 1 108 ? 5.620 -17.979 -11.177 1.00 96.31 108 GLU A C 1
ATOM 911 O O . GLU A 1 108 ? 5.165 -17.816 -12.313 1.00 96.31 108 GLU A O 1
ATOM 916 N N . SER A 1 109 ? 4.981 -17.549 -10.086 1.00 97.75 109 SER A N 1
ATOM 917 C CA . SER A 1 109 ? 3.656 -16.915 -10.102 1.00 97.75 109 SER A CA 1
ATOM 918 C C . SER A 1 109 ? 3.663 -15.583 -10.857 1.00 97.75 109 SER A C 1
ATOM 920 O O . SER A 1 109 ? 2.732 -15.276 -11.606 1.00 97.75 109 SER A O 1
ATOM 922 N N . ALA A 1 110 ? 4.734 -14.793 -10.724 1.00 97.75 110 ALA A N 1
ATOM 923 C CA . ALA A 1 110 ? 4.908 -13.558 -11.479 1.00 97.75 110 ALA A CA 1
ATOM 924 C C . ALA A 1 110 ? 5.013 -13.837 -12.987 1.00 97.75 110 ALA A C 1
ATOM 926 O O . ALA A 1 110 ? 4.383 -13.149 -13.790 1.00 97.75 110 ALA A O 1
ATOM 927 N N . TYR A 1 111 ? 5.768 -14.863 -13.391 1.00 98.19 111 TYR A N 1
ATOM 928 C CA . TYR A 1 111 ? 5.927 -15.244 -14.798 1.00 98.19 111 TYR A CA 1
ATOM 929 C C . TYR A 1 111 ? 4.619 -15.768 -15.387 1.00 98.19 111 TYR A C 1
ATOM 931 O O . TYR A 1 111 ? 4.292 -15.443 -16.535 1.00 98.19 111 TYR A O 1
ATOM 939 N N . GLU A 1 112 ? 3.858 -16.538 -14.612 1.00 98.12 112 GLU A N 1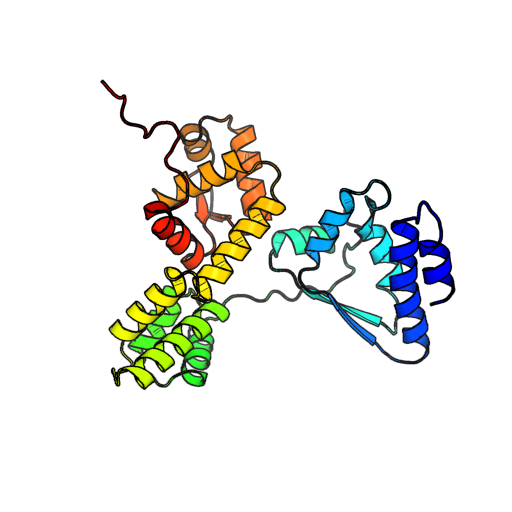
ATOM 940 C CA . GLU A 1 112 ? 2.528 -16.994 -15.000 1.00 98.12 112 GLU A CA 1
ATOM 941 C C . GLU A 1 112 ? 1.588 -15.801 -15.222 1.00 98.12 112 GLU A C 1
ATOM 943 O O . GLU A 1 112 ? 0.965 -15.691 -16.281 1.00 98.12 112 GLU A O 1
ATOM 948 N N . LEU A 1 113 ? 1.545 -14.852 -14.279 1.00 98.31 113 LEU A N 1
ATOM 949 C CA . LEU A 1 113 ? 0.730 -13.644 -14.401 1.00 98.31 113 LEU A CA 1
ATOM 950 C C . LEU A 1 113 ? 1.105 -12.815 -15.637 1.00 98.31 113 LEU A C 1
ATOM 952 O O . LEU A 1 113 ? 0.216 -12.384 -16.371 1.00 98.31 113 LEU A O 1
ATOM 956 N N . ILE A 1 114 ? 2.400 -12.611 -15.898 1.00 98.31 114 ILE A N 1
ATOM 957 C CA . ILE A 1 114 ? 2.869 -11.884 -17.090 1.00 98.31 114 ILE A CA 1
ATOM 958 C C . ILE A 1 114 ? 2.352 -12.569 -18.357 1.00 98.31 114 ILE A C 1
ATOM 960 O O . ILE A 1 114 ? 1.780 -11.905 -19.222 1.00 98.31 114 ILE A O 1
ATOM 964 N N . SER A 1 115 ? 2.483 -13.897 -18.423 1.00 97.56 115 SER A N 1
ATOM 965 C CA . SER A 1 115 ? 2.079 -14.706 -19.581 1.00 97.56 115 SER A CA 1
ATOM 966 C C . SER A 1 115 ? 0.569 -14.662 -19.835 1.00 97.56 115 SER A C 1
ATOM 968 O O . SER A 1 115 ? 0.141 -14.716 -20.984 1.00 97.56 115 SER A O 1
ATOM 970 N N . LYS A 1 116 ? -0.249 -14.502 -18.783 1.00 97.88 116 LYS A N 1
ATOM 971 C CA . LYS A 1 116 ? -1.705 -14.302 -18.908 1.00 97.88 116 LYS A CA 1
ATOM 972 C C . LYS A 1 116 ? -2.072 -12.957 -19.544 1.00 97.88 116 LYS A C 1
ATOM 974 O O . LYS A 1 116 ? -3.162 -12.817 -20.097 1.00 97.88 116 LYS A O 1
ATOM 979 N N . VAL A 1 117 ? -1.197 -11.952 -19.468 1.00 97.44 117 VAL A N 1
ATOM 980 C CA . VAL A 1 117 ? -1.465 -10.605 -19.996 1.00 97.44 117 VAL A CA 1
ATOM 981 C C . VAL A 1 117 ? -0.854 -10.413 -21.385 1.00 97.44 117 VAL A C 1
ATOM 983 O O . VAL A 1 117 ? -1.525 -9.880 -22.282 1.00 97.44 117 VAL A O 1
ATOM 986 N N . ILE A 1 118 ? 0.402 -10.831 -21.566 1.00 96.75 118 ILE A N 1
ATOM 987 C CA . ILE A 1 118 ? 1.189 -10.625 -22.783 1.00 96.75 118 ILE A CA 1
ATOM 988 C C . ILE A 1 118 ? 2.148 -11.795 -23.041 1.00 96.75 118 ILE A C 1
ATOM 990 O O . ILE A 1 118 ? 2.805 -12.296 -22.130 1.00 96.75 118 ILE A O 1
ATOM 994 N N . GLU A 1 119 ? 2.261 -12.197 -24.305 1.00 95.69 119 GLU A N 1
ATOM 995 C CA . GLU A 1 119 ? 3.264 -13.163 -24.742 1.00 95.69 119 GLU A CA 1
ATOM 996 C C . GLU A 1 119 ? 4.633 -12.483 -24.865 1.00 95.69 119 GLU A C 1
ATOM 998 O O . GLU A 1 119 ? 4.778 -11.452 -25.526 1.00 95.69 119 GLU A O 1
ATOM 1003 N N . CYS A 1 120 ? 5.641 -13.031 -24.186 1.00 96.00 120 CYS A N 1
ATOM 1004 C CA . CYS A 1 120 ? 7.003 -12.517 -24.230 1.00 96.00 120 CYS A CA 1
ATOM 1005 C C . CYS A 1 120 ? 8.032 -13.586 -23.845 1.00 96.00 120 CYS A C 1
ATOM 1007 O O . CYS A 1 120 ? 7.717 -14.567 -23.165 1.00 96.00 120 CYS A O 1
ATOM 1009 N N . GLY A 1 121 ? 9.281 -13.370 -24.266 1.00 96.44 121 GLY A N 1
ATOM 1010 C CA . GLY A 1 121 ? 10.409 -14.227 -23.900 1.00 96.44 121 GLY A CA 1
ATOM 1011 C C . GLY A 1 121 ? 10.793 -14.117 -22.421 1.00 96.44 121 GLY A C 1
ATOM 1012 O O . GLY A 1 121 ? 10.467 -13.140 -21.740 1.00 96.44 121 GLY A O 1
ATOM 1013 N N . GLU A 1 122 ? 11.539 -15.106 -21.928 1.00 96.94 122 GLU A N 1
ATOM 1014 C CA . GLU A 1 122 ? 11.916 -15.219 -20.512 1.00 96.94 122 GLU A CA 1
ATOM 1015 C C . GLU A 1 122 ? 12.657 -13.983 -19.982 1.00 96.94 122 GLU A C 1
ATOM 1017 O O . GLU A 1 122 ? 12.395 -13.534 -18.869 1.00 96.94 122 GLU A O 1
ATOM 1022 N N . GLU A 1 123 ? 13.516 -13.360 -20.792 1.00 97.56 123 GLU A N 1
ATOM 1023 C CA . GLU A 1 123 ? 14.233 -12.146 -20.391 1.00 97.56 123 GLU A CA 1
ATOM 1024 C C . GLU A 1 123 ? 13.303 -10.973 -20.067 1.00 97.56 123 GLU A C 1
ATOM 1026 O O . GLU A 1 123 ? 13.557 -10.215 -19.131 1.00 97.56 123 GLU A O 1
ATOM 1031 N N . SER A 1 124 ? 12.202 -10.838 -20.812 1.00 98.06 124 SER A N 1
ATOM 1032 C CA . SER A 1 124 ? 11.198 -9.799 -20.565 1.00 98.06 124 SER A CA 1
ATOM 1033 C C . SER A 1 124 ? 10.395 -10.100 -19.302 1.00 98.06 124 SER A C 1
ATOM 1035 O O . SER A 1 124 ? 10.072 -9.176 -18.553 1.00 98.06 124 SER A O 1
ATOM 1037 N N . LYS A 1 125 ? 10.126 -11.383 -19.018 1.00 98.19 125 LYS A N 1
ATOM 1038 C CA . LYS A 1 125 ? 9.477 -11.804 -17.767 1.00 98.19 125 LYS A CA 1
ATOM 1039 C C . LYS A 1 125 ? 10.372 -11.532 -16.563 1.00 98.19 125 LYS A C 1
ATOM 1041 O O . LYS A 1 125 ? 9.930 -10.910 -15.599 1.00 98.19 125 LYS A O 1
ATOM 1046 N N . ARG A 1 126 ? 11.650 -11.915 -16.662 1.00 98.00 126 ARG A N 1
ATOM 1047 C CA . ARG A 1 126 ? 12.689 -11.644 -15.660 1.00 98.00 126 ARG A CA 1
ATOM 1048 C C . ARG A 1 126 ? 12.801 -10.158 -15.370 1.00 98.00 126 ARG A C 1
ATOM 1050 O O . ARG A 1 126 ? 12.721 -9.767 -14.213 1.00 98.00 126 ARG A O 1
ATOM 1057 N N . LEU A 1 127 ? 12.928 -9.338 -16.410 1.00 98.25 127 LEU A N 1
ATOM 1058 C CA . LEU A 1 127 ? 13.021 -7.895 -16.242 1.00 98.25 127 LEU A CA 1
ATOM 1059 C C . LEU A 1 127 ? 11.753 -7.312 -15.611 1.00 98.25 127 LEU A C 1
ATOM 1061 O O . LEU A 1 127 ? 11.855 -6.486 -14.713 1.00 98.25 127 LEU A O 1
ATOM 1065 N N . THR A 1 128 ? 10.566 -7.747 -16.043 1.00 97.88 128 THR A N 1
ATOM 1066 C CA . THR A 1 128 ? 9.304 -7.275 -15.452 1.00 97.88 128 THR A CA 1
ATOM 1067 C C . THR A 1 128 ? 9.254 -7.602 -13.962 1.00 97.88 128 THR A C 1
ATOM 1069 O O . THR A 1 128 ? 9.010 -6.705 -13.169 1.00 97.88 128 THR A O 1
ATOM 1072 N N . GLN A 1 129 ? 9.561 -8.840 -13.563 1.00 96.75 129 GLN A N 1
ATOM 1073 C CA . GLN A 1 129 ? 9.584 -9.235 -12.151 1.00 96.75 129 GLN A CA 1
ATOM 1074 C C . GLN A 1 129 ? 10.625 -8.447 -11.339 1.00 96.75 129 GLN A C 1
ATOM 1076 O O . GLN A 1 129 ? 10.327 -8.022 -10.226 1.00 96.75 129 GLN A O 1
ATOM 1081 N N . GLN A 1 130 ? 11.809 -8.186 -11.903 1.00 96.38 130 GLN A N 1
ATOM 1082 C CA . GLN A 1 130 ?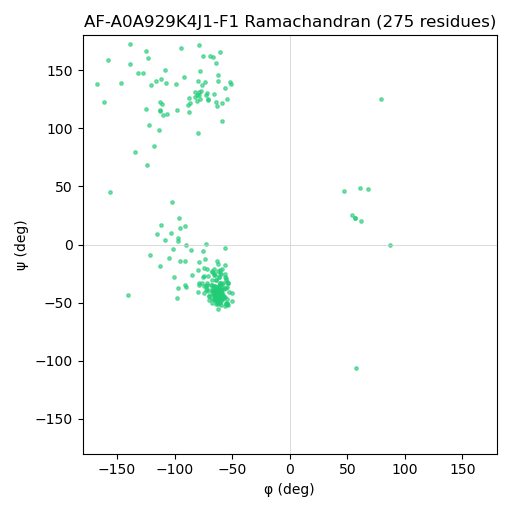 12.846 -7.384 -11.246 1.00 96.38 130 GLN A CA 1
ATOM 1083 C C . GLN A 1 130 ? 12.415 -5.930 -11.035 1.00 96.38 130 GLN A C 1
ATOM 1085 O O . GLN A 1 130 ? 12.669 -5.369 -9.971 1.00 96.38 130 GLN A O 1
ATOM 1090 N N . LEU A 1 131 ? 11.767 -5.323 -12.035 1.00 96.38 131 LEU A N 1
ATOM 1091 C CA . LEU A 1 131 ? 11.275 -3.948 -11.950 1.00 96.38 131 LEU A CA 1
ATOM 1092 C C . LEU A 1 131 ? 10.122 -3.814 -10.954 1.00 96.38 131 LEU A C 1
ATOM 1094 O O . LEU A 1 131 ? 10.017 -2.787 -10.299 1.00 96.38 131 LEU A O 1
ATOM 1098 N N . THR A 1 132 ? 9.266 -4.830 -10.836 1.00 96.31 132 THR A N 1
ATOM 1099 C CA . THR A 1 132 ? 8.058 -4.776 -9.997 1.00 96.31 132 THR A CA 1
ATOM 1100 C C . THR A 1 132 ? 8.237 -5.359 -8.604 1.00 96.31 132 THR A C 1
ATOM 1102 O O . THR A 1 132 ? 7.348 -5.199 -7.772 1.00 96.31 132 THR A O 1
ATOM 1105 N N . GLY A 1 133 ? 9.322 -6.098 -8.360 1.00 94.75 133 GLY A N 1
ATOM 1106 C CA . GLY A 1 133 ? 9.514 -6.857 -7.124 1.00 94.75 133 GLY A CA 1
ATOM 1107 C C . GLY A 1 133 ? 8.455 -7.940 -6.893 1.00 94.75 133 GLY A C 1
ATOM 1108 O O . GLY A 1 133 ? 8.255 -8.341 -5.755 1.00 94.75 133 GLY A O 1
ATOM 1109 N N . GLY A 1 134 ? 7.746 -8.381 -7.939 1.00 95.88 134 GLY A N 1
ATOM 1110 C CA . GLY A 1 134 ? 6.655 -9.355 -7.808 1.00 95.88 134 GLY A CA 1
ATOM 1111 C C . GLY A 1 134 ? 5.282 -8.749 -7.496 1.00 95.88 134 GLY A C 1
ATOM 1112 O O . GLY A 1 134 ? 4.300 -9.486 -7.421 1.00 95.88 134 GLY A O 1
ATOM 1113 N N . HIS A 1 135 ? 5.168 -7.425 -7.351 1.00 96.06 135 HIS A N 1
ATOM 1114 C CA . HIS A 1 135 ? 3.893 -6.785 -7.027 1.00 96.06 135 HIS A CA 1
ATOM 1115 C C . HIS A 1 135 ? 2.860 -7.002 -8.159 1.00 96.06 135 HIS A C 1
ATOM 1117 O O . HIS A 1 135 ? 3.066 -6.510 -9.279 1.00 96.06 135 HIS A O 1
ATOM 1123 N N . PRO A 1 136 ? 1.707 -7.662 -7.904 1.00 96.44 136 PRO A N 1
ATOM 1124 C CA . PRO A 1 136 ? 0.766 -8.052 -8.961 1.00 96.44 136 PRO A CA 1
ATOM 1125 C C . PRO A 1 136 ? 0.223 -6.869 -9.772 1.00 96.44 136 PRO A C 1
ATOM 1127 O O . PRO A 1 136 ? 0.198 -6.912 -11.002 1.00 96.44 136 PRO A O 1
ATOM 1130 N N . PHE A 1 137 ? -0.156 -5.776 -9.098 1.00 96.81 137 PHE A N 1
ATOM 1131 C CA . PHE A 1 137 ? -0.624 -4.559 -9.770 1.00 96.81 137 PHE A CA 1
ATOM 1132 C C . PHE A 1 137 ? 0.428 -3.960 -10.719 1.00 96.81 137 PHE A C 1
ATOM 1134 O O . PHE A 1 137 ? 0.106 -3.668 -11.870 1.00 96.81 137 PHE A O 1
ATOM 1141 N N . TYR A 1 138 ? 1.689 -3.822 -10.291 1.00 97.88 138 TYR A N 1
ATOM 1142 C CA . TYR A 1 138 ? 2.756 -3.299 -11.151 1.00 97.88 138 TYR A CA 1
ATOM 1143 C C . TYR A 1 138 ? 3.025 -4.215 -12.346 1.00 97.88 138 TYR A C 1
ATOM 1145 O O . TYR A 1 138 ? 3.164 -3.726 -13.466 1.00 97.88 138 TYR A O 1
ATOM 1153 N N . ILE A 1 139 ? 3.018 -5.538 -12.137 1.00 98.25 139 ILE A N 1
ATOM 1154 C CA . ILE A 1 139 ? 3.162 -6.524 -13.218 1.00 98.25 139 ILE A CA 1
ATOM 1155 C C . ILE A 1 139 ? 2.086 -6.310 -14.282 1.00 98.25 139 ILE A C 1
ATOM 1157 O O . ILE A 1 139 ? 2.403 -6.170 -15.464 1.00 98.25 139 ILE A O 1
ATOM 1161 N N . VAL A 1 140 ? 0.817 -6.259 -13.870 1.00 98.38 140 VAL A N 1
ATOM 1162 C CA . VAL A 1 140 ? -0.308 -6.097 -14.797 1.00 98.38 140 VAL A CA 1
ATOM 1163 C C . VAL A 1 140 ? -0.247 -4.746 -15.505 1.00 98.38 140 VAL A C 1
ATOM 1165 O O . VAL A 1 140 ? -0.481 -4.696 -16.713 1.00 98.38 140 VAL A O 1
ATOM 1168 N N . SER A 1 141 ? 0.089 -3.668 -14.794 1.00 98.31 141 SER A N 1
ATOM 1169 C CA . SER A 1 141 ? 0.198 -2.319 -15.361 1.00 98.31 141 SER A CA 1
ATOM 1170 C C . SER A 1 141 ? 1.276 -2.243 -16.444 1.00 98.31 141 SER A C 1
ATOM 1172 O O . SER A 1 141 ? 0.987 -1.824 -17.569 1.00 98.31 141 SER A O 1
ATOM 1174 N N . ILE A 1 142 ? 2.485 -2.750 -16.168 1.00 98.19 142 ILE A N 1
ATOM 1175 C CA . ILE A 1 142 ? 3.571 -2.800 -17.157 1.00 98.19 142 ILE A CA 1
ATOM 1176 C C . ILE A 1 142 ? 3.177 -3.699 -18.328 1.00 98.19 142 ILE A C 1
ATOM 1178 O O . ILE A 1 142 ? 3.250 -3.262 -19.471 1.00 98.19 142 ILE A O 1
ATOM 1182 N N . ALA A 1 143 ? 2.701 -4.920 -18.072 1.00 98.06 143 ALA A N 1
ATOM 1183 C CA . ALA A 1 143 ? 2.363 -5.873 -19.127 1.00 98.06 143 ALA A CA 1
ATOM 1184 C C . ALA A 1 143 ? 1.250 -5.352 -20.055 1.00 98.06 143 ALA A C 1
ATOM 1186 O O . ALA A 1 143 ? 1.356 -5.468 -21.280 1.00 98.06 143 ALA A O 1
ATOM 1187 N N . LYS A 1 144 ? 0.204 -4.716 -19.504 1.00 98.12 144 LYS A N 1
ATOM 1188 C CA . LYS A 1 144 ? -0.854 -4.065 -20.296 1.00 98.12 144 LYS A CA 1
ATOM 1189 C C . LYS A 1 144 ? -0.306 -2.897 -21.113 1.00 98.12 144 LYS A C 1
ATOM 1191 O O . LYS A 1 144 ? -0.636 -2.789 -22.295 1.00 98.12 144 LYS A O 1
ATOM 1196 N N . ARG A 1 145 ? 0.556 -2.055 -20.532 1.00 98.06 145 ARG A N 1
ATOM 1197 C CA . ARG A 1 145 ? 1.193 -0.945 -21.256 1.00 98.06 145 ARG A CA 1
ATOM 1198 C C . ARG A 1 145 ? 2.105 -1.448 -22.372 1.00 98.06 145 ARG A C 1
ATOM 1200 O O . ARG A 1 145 ? 2.046 -0.922 -23.478 1.00 98.06 145 ARG A O 1
ATOM 1207 N N . THR A 1 146 ? 2.893 -2.492 -22.134 1.00 98.12 146 THR A N 1
ATOM 1208 C CA . THR A 1 146 ? 3.716 -3.141 -23.163 1.00 98.12 146 THR A CA 1
ATOM 1209 C C . THR A 1 146 ? 2.851 -3.687 -24.290 1.00 98.12 146 THR A C 1
ATOM 1211 O O . THR A 1 146 ? 3.166 -3.462 -25.455 1.00 98.12 146 THR A O 1
ATOM 1214 N N . LYS A 1 147 ? 1.728 -4.337 -23.963 1.00 97.44 147 LYS A N 1
ATOM 1215 C CA . LYS A 1 147 ? 0.776 -4.857 -24.955 1.00 97.44 147 LYS A CA 1
ATOM 1216 C C . LYS A 1 147 ? 0.187 -3.737 -25.807 1.00 97.44 147 LYS A C 1
ATOM 1218 O O . LYS A 1 147 ? 0.033 -3.907 -27.012 1.00 97.44 147 LYS A O 1
ATOM 1223 N N . LEU A 1 148 ? -0.116 -2.594 -25.193 1.00 96.69 148 LEU A N 1
ATOM 1224 C CA . LEU A 1 148 ? -0.592 -1.406 -25.895 1.00 96.69 148 LEU A CA 1
ATOM 1225 C C . LEU A 1 148 ? 0.474 -0.845 -26.845 1.00 96.69 148 LEU A C 1
ATOM 1227 O O . LEU A 1 148 ? 0.172 -0.600 -28.008 1.00 96.69 148 LEU A O 1
ATOM 1231 N N . ILE A 1 149 ? 1.718 -0.694 -26.380 1.00 96.25 149 ILE A N 1
ATOM 1232 C CA . ILE A 1 149 ? 2.837 -0.215 -27.208 1.00 96.25 149 ILE A CA 1
ATOM 1233 C C . ILE A 1 149 ? 3.072 -1.157 -28.393 1.00 96.25 149 ILE A C 1
ATOM 1235 O O . ILE A 1 149 ? 3.190 -0.692 -29.522 1.00 96.25 149 ILE A O 1
ATOM 1239 N N . HIS A 1 150 ? 3.102 -2.468 -28.141 1.00 95.12 150 HIS A N 1
ATOM 1240 C CA . HIS A 1 150 ? 3.245 -3.488 -29.178 1.00 95.12 150 HIS A CA 1
ATOM 1241 C C . HIS A 1 150 ? 2.143 -3.377 -30.238 1.00 95.12 150 HIS A C 1
ATOM 1243 O O . HIS A 1 150 ? 2.440 -3.405 -31.423 1.00 95.12 150 HIS A O 1
ATOM 1249 N N . ARG A 1 151 ? 0.882 -3.200 -29.823 1.00 95.81 151 ARG A N 1
ATOM 1250 C CA . ARG A 1 151 ? -0.257 -3.101 -30.747 1.00 95.81 151 ARG A CA 1
ATOM 1251 C C . ARG A 1 151 ? -0.290 -1.806 -31.556 1.00 95.81 151 ARG A C 1
ATOM 1253 O O . ARG A 1 151 ? -0.672 -1.850 -32.712 1.00 95.81 151 ARG A O 1
ATOM 1260 N N . ILE A 1 152 ? 0.043 -0.668 -30.946 1.00 96.00 152 ILE A N 1
ATOM 1261 C CA . ILE A 1 152 ? -0.056 0.644 -31.608 1.00 96.00 152 ILE A CA 1
ATOM 1262 C C . ILE A 1 152 ? 1.133 0.896 -32.535 1.00 96.00 152 ILE A C 1
ATOM 1264 O O . ILE A 1 152 ? 0.960 1.455 -33.610 1.00 96.00 152 ILE A O 1
ATOM 1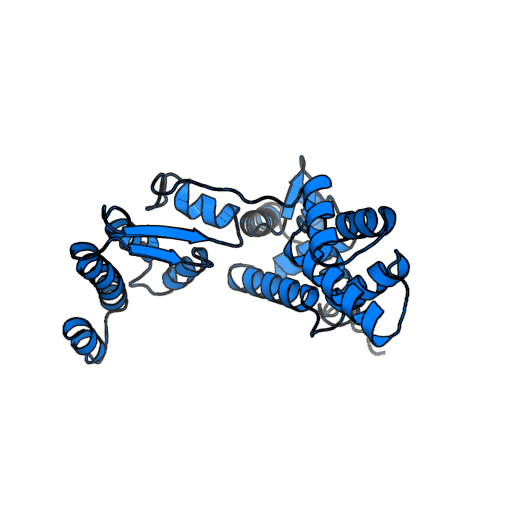268 N N . TYR A 1 153 ? 2.337 0.520 -32.103 1.00 94.69 153 TYR A N 1
ATOM 1269 C CA . TYR A 1 153 ? 3.580 0.853 -32.803 1.00 94.69 153 TYR A CA 1
ATOM 1270 C C . TYR A 1 153 ? 4.226 -0.354 -33.494 1.00 94.69 153 TYR A C 1
ATOM 1272 O O . TYR A 1 153 ? 5.346 -0.234 -33.980 1.00 94.69 153 TYR A O 1
ATOM 1280 N N . GLU A 1 154 ? 3.572 -1.521 -33.460 1.00 92.81 154 GLU A N 1
ATOM 1281 C CA . GLU A 1 154 ? 4.051 -2.787 -34.045 1.00 92.81 154 GLU A CA 1
ATOM 1282 C C . GLU A 1 154 ? 5.460 -3.200 -33.572 1.00 92.81 154 GLU A C 1
ATOM 1284 O O . GLU A 1 154 ? 6.195 -3.932 -34.231 1.00 92.81 154 GLU A O 1
ATOM 1289 N N . LEU A 1 155 ? 5.859 -2.742 -32.381 1.00 92.62 155 LEU A N 1
ATOM 1290 C CA . LEU A 1 155 ? 7.170 -3.031 -31.803 1.00 92.62 155 LEU A CA 1
ATOM 1291 C C . LEU A 1 155 ? 7.200 -4.419 -31.174 1.00 92.62 155 LEU A C 1
ATOM 1293 O O . LEU A 1 155 ? 6.266 -4.803 -30.473 1.00 92.62 155 LEU A O 1
ATOM 1297 N N . SER A 1 156 ? 8.307 -5.146 -31.319 1.00 93.88 156 SER A N 1
ATOM 1298 C CA . SER A 1 156 ? 8.461 -6.448 -30.665 1.00 93.88 156 SER A CA 1
ATOM 1299 C C . SER A 1 156 ? 8.428 -6.341 -29.134 1.00 93.88 156 SER A C 1
ATOM 1301 O O . SER A 1 156 ? 8.891 -5.367 -28.524 1.00 93.88 156 SER A O 1
ATOM 1303 N N . VAL A 1 157 ? 7.870 -7.369 -28.492 1.00 96.50 157 VAL A N 1
ATOM 1304 C CA . VAL A 1 157 ? 7.822 -7.469 -27.032 1.00 96.50 157 VAL A CA 1
ATOM 1305 C C . VAL A 1 157 ? 9.174 -7.967 -26.525 1.00 96.50 157 VAL A C 1
ATOM 1307 O O . VAL A 1 157 ? 9.462 -9.161 -26.515 1.00 96.50 157 VAL A O 1
ATOM 1310 N N . ASN A 1 158 ? 10.021 -7.022 -26.130 1.00 97.06 158 ASN A N 1
ATOM 1311 C CA . ASN A 1 158 ? 11.394 -7.262 -25.698 1.00 97.06 158 ASN A CA 1
ATOM 1312 C C . ASN A 1 158 ? 11.738 -6.397 -24.463 1.00 97.06 158 ASN A C 1
ATOM 1314 O O . ASN A 1 158 ? 10.954 -5.508 -24.100 1.00 97.06 158 ASN A O 1
ATOM 1318 N N . PRO A 1 159 ? 12.913 -6.592 -23.831 1.00 97.75 159 PRO A N 1
ATOM 1319 C CA . PRO A 1 159 ? 13.309 -5.836 -22.643 1.00 97.75 159 PRO A CA 1
ATOM 1320 C C . PRO A 1 159 ? 13.261 -4.308 -22.805 1.00 97.75 159 PRO A C 1
ATOM 1322 O O . PRO A 1 159 ? 12.919 -3.597 -21.861 1.00 97.75 159 PRO A O 1
ATOM 1325 N N . THR A 1 160 ? 13.546 -3.775 -23.994 1.00 97.19 160 THR A N 1
ATOM 1326 C CA . THR A 1 160 ? 13.469 -2.331 -24.271 1.00 97.19 160 THR A CA 1
ATOM 1327 C C . THR A 1 160 ? 12.025 -1.831 -24.236 1.00 97.19 160 THR A C 1
ATOM 1329 O O . THR A 1 160 ? 11.748 -0.793 -23.632 1.00 97.19 160 THR A O 1
ATOM 1332 N N . THR A 1 161 ? 11.082 -2.575 -24.815 1.00 97.31 161 THR A N 1
ATOM 1333 C CA . THR A 1 161 ? 9.647 -2.243 -24.775 1.00 97.31 161 THR A CA 1
ATOM 1334 C C . THR A 1 161 ? 9.087 -2.331 -23.350 1.00 97.31 161 THR A C 1
ATOM 1336 O O . THR A 1 161 ? 8.283 -1.484 -22.960 1.00 97.31 161 THR A O 1
ATOM 1339 N N . ILE A 1 162 ? 9.561 -3.285 -22.535 1.00 98.25 162 ILE A N 1
ATOM 1340 C CA . ILE A 1 162 ? 9.237 -3.367 -21.098 1.00 98.25 162 ILE A CA 1
ATOM 1341 C C . ILE A 1 162 ? 9.728 -2.120 -20.352 1.00 98.25 162 ILE A C 1
ATOM 1343 O O . ILE A 1 162 ? 8.948 -1.494 -19.639 1.00 98.25 162 ILE A O 1
ATOM 1347 N N . LYS A 1 163 ? 10.987 -1.700 -20.556 1.00 97.38 163 LYS A N 1
ATOM 1348 C CA . LYS A 1 163 ? 11.528 -0.476 -19.931 1.00 97.38 163 LYS A CA 1
ATOM 1349 C C . LYS A 1 163 ? 10.721 0.762 -20.315 1.00 97.38 163 LYS A C 1
ATOM 1351 O O . LYS A 1 163 ? 10.397 1.566 -19.449 1.00 97.38 163 LYS A O 1
ATOM 1356 N N . ARG A 1 164 ? 10.349 0.902 -21.594 1.00 96.44 164 ARG A N 1
ATOM 1357 C CA . ARG A 1 164 ? 9.489 2.004 -22.065 1.00 96.44 164 ARG A CA 1
ATOM 1358 C C . ARG A 1 164 ? 8.128 1.989 -21.375 1.00 96.44 164 ARG A C 1
ATOM 1360 O O . ARG A 1 164 ? 7.684 3.023 -20.892 1.00 96.44 164 ARG A O 1
ATOM 1367 N N . ALA A 1 165 ? 7.490 0.822 -21.303 1.00 97.81 165 ALA A N 1
ATOM 1368 C CA . ALA A 1 165 ? 6.210 0.662 -20.627 1.00 97.81 165 ALA A CA 1
ATOM 1369 C C . ALA A 1 165 ? 6.296 1.035 -19.146 1.00 97.81 165 ALA A C 1
ATOM 1371 O O . ALA A 1 165 ? 5.450 1.773 -18.656 1.00 97.81 165 ALA A O 1
ATOM 1372 N N . PHE A 1 166 ? 7.345 0.585 -18.462 1.00 97.12 166 PHE A N 1
ATOM 1373 C CA . PHE A 1 166 ? 7.592 0.918 -17.068 1.00 97.12 166 PHE A CA 1
ATOM 1374 C C . PHE A 1 166 ? 7.790 2.421 -16.848 1.00 97.12 166 PHE A C 1
ATOM 1376 O O . PHE A 1 166 ? 7.137 2.994 -15.978 1.00 97.12 166 PHE A O 1
ATOM 1383 N N . LEU A 1 167 ? 8.619 3.078 -17.668 1.00 94.62 167 LEU A N 1
ATOM 1384 C CA . LEU A 1 167 ? 8.815 4.528 -17.599 1.00 94.62 167 LEU A CA 1
ATOM 1385 C C . LEU A 1 167 ? 7.503 5.285 -17.822 1.00 94.62 167 LEU A C 1
ATOM 1387 O O . LEU A 1 167 ? 7.201 6.191 -17.057 1.00 94.62 167 LEU A O 1
ATOM 1391 N N . ILE A 1 168 ? 6.696 4.891 -18.813 1.00 94.69 168 ILE A N 1
ATOM 1392 C CA . ILE A 1 168 ? 5.385 5.511 -19.053 1.00 94.69 168 ILE A CA 1
ATOM 1393 C C . ILE A 1 168 ? 4.464 5.304 -17.850 1.00 94.69 168 ILE A C 1
ATOM 1395 O O . ILE A 1 168 ? 3.883 6.265 -17.364 1.00 94.69 168 ILE A O 1
ATOM 1399 N N . GLU A 1 169 ? 4.341 4.076 -17.345 1.00 96.88 169 GLU A N 1
ATOM 1400 C CA . GLU A 1 169 ? 3.482 3.780 -16.194 1.00 96.88 169 GLU A CA 1
ATOM 1401 C C . GLU A 1 169 ? 3.899 4.538 -14.930 1.00 96.88 169 GLU A C 1
ATOM 1403 O O . GLU A 1 169 ? 3.036 4.903 -14.133 1.00 96.88 169 GLU A O 1
ATOM 1408 N N . THR A 1 170 ? 5.198 4.779 -14.753 1.00 94.00 170 THR A N 1
ATOM 1409 C CA . THR A 1 170 ? 5.747 5.383 -13.534 1.00 94.00 170 THR A CA 1
ATOM 1410 C C . THR A 1 170 ? 5.814 6.904 -13.614 1.00 94.00 170 THR A C 1
ATOM 1412 O O . THR A 1 170 ? 5.596 7.567 -12.610 1.00 94.00 170 THR A O 1
ATOM 1415 N N . LEU A 1 171 ? 6.119 7.480 -14.779 1.00 89.62 171 LEU A N 1
ATOM 1416 C CA . LEU A 1 171 ? 6.386 8.917 -14.920 1.00 89.62 171 LEU A CA 1
ATOM 1417 C C . LEU A 1 171 ? 5.201 9.712 -15.458 1.00 89.62 171 LEU A C 1
ATOM 1419 O O . LEU A 1 171 ? 5.094 10.903 -15.179 1.00 89.62 171 LEU A O 1
ATOM 1423 N N . TYR A 1 172 ? 4.324 9.086 -16.241 1.00 91.75 172 TYR A N 1
ATOM 1424 C CA . TYR A 1 172 ? 3.175 9.787 -16.796 1.00 91.75 172 TYR A CA 1
ATOM 1425 C C . TYR A 1 172 ? 2.062 9.874 -15.741 1.00 91.75 172 TYR A C 1
ATOM 1427 O O . TYR A 1 172 ? 1.684 8.827 -15.216 1.00 91.75 172 TYR A O 1
ATOM 1435 N N . PRO A 1 173 ? 1.481 11.058 -15.454 1.00 89.81 173 PRO A N 1
ATOM 1436 C CA . PRO A 1 173 ? 0.435 11.198 -14.435 1.00 89.81 173 PRO A CA 1
ATOM 1437 C C . PRO A 1 173 ? -0.791 10.296 -14.631 1.00 89.81 173 PRO A C 1
ATOM 1439 O O . PRO A 1 173 ? -1.434 9.895 -13.663 1.00 89.81 173 PRO A O 1
ATOM 1442 N N . GLU A 1 174 ? -1.094 9.922 -15.878 1.00 90.88 174 GLU A N 1
ATOM 1443 C CA . GLU A 1 174 ? -2.186 8.991 -16.185 1.00 90.88 174 GLU A CA 1
ATOM 1444 C C . GLU A 1 174 ? -1.785 7.508 -16.116 1.00 90.88 174 GLU A C 1
ATOM 1446 O O . GLU A 1 174 ? -2.644 6.634 -16.260 1.00 90.88 174 GLU A O 1
ATOM 1451 N N . GLY A 1 175 ? -0.502 7.210 -15.896 1.00 94.75 175 GLY A N 1
ATOM 1452 C CA . GLY A 1 175 ? 0.015 5.867 -15.653 1.00 94.75 175 GLY A CA 1
ATOM 1453 C C . GLY A 1 175 ? -0.565 5.261 -14.374 1.00 94.75 175 GLY A C 1
ATOM 1454 O O . GLY A 1 175 ? -0.751 5.942 -13.365 1.00 94.75 175 GLY A O 1
ATOM 1455 N N . GLY A 1 176 ? -0.867 3.963 -14.405 1.00 96.06 176 GLY A N 1
ATOM 1456 C CA . GLY A 1 176 ? -1.455 3.259 -13.268 1.00 96.06 176 GLY A CA 1
ATOM 1457 C C . GLY A 1 176 ? -0.510 3.214 -12.071 1.00 96.06 176 GLY A C 1
ATOM 1458 O O . GLY A 1 176 ? -0.943 3.450 -10.944 1.00 96.06 176 GLY A O 1
ATOM 1459 N N . ILE A 1 177 ? 0.785 2.979 -12.314 1.00 96.88 177 ILE A N 1
ATOM 1460 C CA . ILE A 1 177 ? 1.812 2.989 -11.260 1.00 96.88 177 ILE A CA 1
ATOM 1461 C C . ILE A 1 177 ? 1.945 4.389 -10.655 1.00 96.88 177 ILE A C 1
ATOM 1463 O O . ILE A 1 177 ? 1.891 4.517 -9.436 1.00 96.88 177 ILE A O 1
ATOM 1467 N N . TYR A 1 178 ? 2.020 5.440 -11.479 1.00 95.00 178 TYR A N 1
ATOM 1468 C CA . TYR A 1 178 ? 2.058 6.822 -10.993 1.00 95.00 178 TYR A CA 1
ATOM 1469 C C . TYR A 1 178 ? 0.882 7.123 -10.056 1.00 95.00 178 TYR A C 1
ATOM 1471 O O . TYR A 1 178 ? 1.080 7.608 -8.939 1.00 95.00 178 TYR A O 1
ATOM 1479 N N . LYS A 1 179 ? -0.349 6.824 -10.495 1.00 94.56 179 LYS A N 1
ATOM 1480 C CA . LYS A 1 179 ? -1.567 7.066 -9.706 1.00 94.56 179 LYS A CA 1
ATOM 1481 C C . LYS A 1 179 ? -1.549 6.299 -8.394 1.00 94.56 179 LYS A C 1
ATOM 1483 O O . LYS A 1 179 ? -1.882 6.872 -7.360 1.00 94.56 179 LYS A O 1
ATOM 1488 N N . HIS A 1 180 ? -1.129 5.037 -8.431 1.00 94.31 180 HIS A N 1
ATOM 1489 C CA . HIS A 1 180 ? -1.018 4.204 -7.241 1.00 94.31 180 HIS A CA 1
ATOM 1490 C C . HIS A 1 180 ? -0.005 4.772 -6.241 1.00 94.31 180 HIS A C 1
ATOM 1492 O O . HIS A 1 180 ? -0.358 5.003 -5.088 1.00 94.31 180 HIS A O 1
ATOM 1498 N N . CYS A 1 181 ? 1.216 5.089 -6.678 1.00 93.75 181 CYS A N 1
ATOM 1499 C CA . CYS A 1 181 ? 2.232 5.677 -5.808 1.00 93.75 181 CYS A CA 1
ATOM 1500 C C . CYS A 1 181 ? 1.797 7.049 -5.260 1.00 93.75 181 CYS A C 1
ATOM 1502 O O . CYS A 1 181 ? 2.011 7.347 -4.084 1.00 93.75 181 CYS A O 1
ATOM 1504 N N . SER A 1 182 ? 1.129 7.873 -6.075 1.00 91.62 182 SER A N 1
ATOM 1505 C CA . SER A 1 182 ? 0.583 9.155 -5.621 1.00 91.62 182 SER A CA 1
ATOM 1506 C C . SER A 1 182 ? -0.518 8.979 -4.579 1.00 91.62 182 SER A C 1
ATOM 1508 O O . SER A 1 182 ? -0.558 9.730 -3.604 1.00 91.62 182 SER A O 1
ATOM 1510 N N . TYR A 1 183 ? -1.407 8.005 -4.772 1.00 89.31 183 TYR A N 1
ATOM 1511 C CA . TYR A 1 183 ? -2.436 7.659 -3.799 1.00 89.31 183 TYR A CA 1
ATOM 1512 C C . TYR A 1 183 ? -1.808 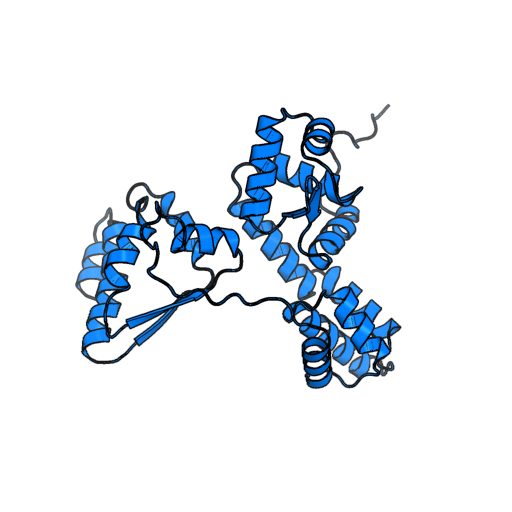7.170 -2.492 1.00 89.31 183 TYR A C 1
ATOM 1514 O O . TYR A 1 183 ? -2.131 7.712 -1.438 1.00 89.31 183 TYR A O 1
ATOM 1522 N N . LEU A 1 184 ? -0.850 6.239 -2.558 1.00 89.69 184 LEU A N 1
ATOM 1523 C CA . LEU A 1 184 ? -0.126 5.727 -1.394 1.00 89.69 184 LEU A CA 1
ATOM 1524 C C . LEU A 1 184 ? 0.512 6.864 -0.586 1.00 89.69 184 LEU A C 1
ATOM 1526 O O . LEU A 1 184 ? 0.267 6.976 0.614 1.00 89.69 184 LEU A O 1
ATOM 1530 N N . LEU A 1 185 ? 1.260 7.759 -1.242 1.00 89.00 185 LEU A N 1
ATOM 1531 C CA . LEU A 1 185 ? 1.881 8.906 -0.577 1.00 89.00 185 LEU A CA 1
ATOM 1532 C C . LEU A 1 185 ? 0.836 9.810 0.096 1.00 89.00 185 LEU A C 1
ATOM 1534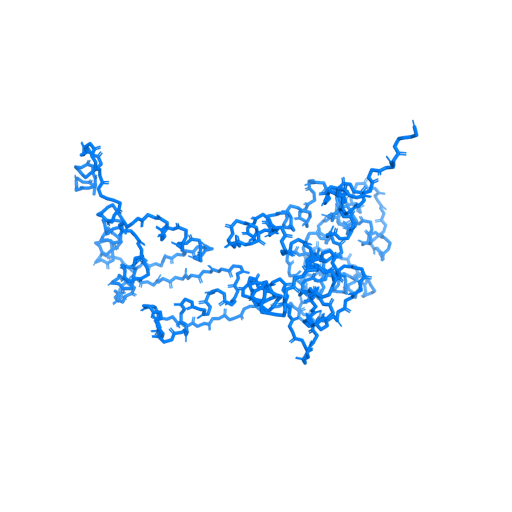 O O . LEU A 1 185 ? 1.013 10.202 1.249 1.00 89.00 185 LEU A O 1
ATOM 1538 N N . ASN A 1 186 ? -0.263 10.125 -0.594 1.00 85.75 186 ASN A N 1
ATOM 1539 C CA . ASN A 1 186 ? -1.336 10.949 -0.034 1.00 85.75 186 ASN A CA 1
ATOM 1540 C C . ASN A 1 186 ? -1.981 10.288 1.189 1.00 85.75 186 ASN A C 1
ATOM 1542 O O . ASN A 1 186 ? -2.214 10.958 2.197 1.00 85.75 186 ASN A O 1
ATOM 1546 N N . THR A 1 187 ? -2.224 8.981 1.129 1.00 83.75 187 THR A N 1
ATOM 1547 C CA . THR A 1 187 ? -2.810 8.218 2.231 1.00 83.75 187 THR A CA 1
ATOM 1548 C C . THR A 1 187 ? -1.876 8.202 3.436 1.00 83.75 187 THR A C 1
ATOM 1550 O O . THR A 1 187 ? -2.302 8.589 4.526 1.00 83.75 187 THR A O 1
ATOM 1553 N N . VAL A 1 188 ? -0.588 7.901 3.240 1.00 84.56 188 VAL A N 1
ATOM 1554 C CA . VAL A 1 188 ? 0.455 7.975 4.282 1.00 84.56 188 VAL A CA 1
ATOM 1555 C C . VAL A 1 188 ? 0.480 9.357 4.926 1.00 84.56 188 VAL A C 1
ATOM 1557 O O . VAL A 1 188 ? 0.393 9.475 6.146 1.00 84.56 188 VAL A O 1
ATOM 1560 N N . LEU A 1 189 ? 0.529 10.424 4.124 1.00 83.94 189 LEU A N 1
ATOM 1561 C CA . LEU A 1 189 ? 0.549 11.799 4.627 1.00 83.94 189 LEU A CA 1
ATOM 1562 C C . LEU A 1 189 ? -0.769 12.215 5.296 1.00 83.94 189 LEU A C 1
ATOM 1564 O O . LEU A 1 189 ? -0.769 13.162 6.082 1.00 83.94 189 LEU A O 1
ATOM 1568 N N . SER A 1 190 ? -1.892 11.566 4.983 1.00 81.75 190 SER A N 1
ATOM 1569 C CA . SER A 1 190 ? -3.183 11.806 5.642 1.00 81.75 190 SER A CA 1
ATOM 1570 C C . SER A 1 190 ? -3.282 11.119 7.006 1.00 81.75 190 SER A C 1
ATOM 1572 O O . SER A 1 190 ? -3.888 11.673 7.921 1.00 81.75 190 SER A O 1
ATOM 1574 N N . LEU A 1 191 ? -2.670 9.940 7.143 1.00 78.50 191 LEU A N 1
ATOM 1575 C CA . LEU A 1 191 ? -2.660 9.142 8.370 1.00 78.50 191 LEU A CA 1
ATOM 1576 C C . LEU A 1 191 ? -1.551 9.580 9.335 1.00 78.50 191 LEU A C 1
ATOM 1578 O O . LEU A 1 191 ? -1.679 9.407 10.547 1.00 78.50 191 LEU A O 1
ATOM 1582 N N . ALA A 1 192 ? -0.475 10.156 8.803 1.00 79.50 192 ALA A N 1
ATOM 1583 C CA . ALA A 1 192 ? 0.685 10.572 9.566 1.00 79.50 192 ALA A CA 1
ATOM 1584 C C . ALA A 1 192 ? 0.446 11.830 10.412 1.00 79.50 192 ALA A C 1
ATOM 1586 O O . ALA A 1 192 ? -0.088 12.841 9.950 1.00 79.50 192 ALA A O 1
ATOM 1587 N N . LYS A 1 193 ? 0.988 11.816 11.634 1.00 76.94 193 LYS A N 1
ATOM 1588 C CA . LYS A 1 193 ? 0.982 12.981 12.538 1.00 76.94 193 LYS A CA 1
ATOM 1589 C C . LYS A 1 193 ? 2.011 14.060 12.163 1.00 76.94 193 LYS A C 1
ATOM 1591 O O . LYS A 1 193 ? 1.750 15.241 12.370 1.00 76.94 193 LYS A O 1
ATOM 1596 N N . TYR A 1 194 ? 3.167 13.678 11.607 1.00 80.31 194 TYR A N 1
ATOM 1597 C CA . TYR A 1 194 ? 4.338 14.559 11.439 1.00 80.31 194 TYR A CA 1
ATOM 1598 C C . TYR A 1 194 ? 4.814 14.660 9.982 1.00 80.31 194 TYR A C 1
ATOM 1600 O O . TYR A 1 194 ? 5.894 14.197 9.638 1.00 80.31 194 TYR A O 1
ATOM 1608 N N . LYS A 1 195 ? 4.031 15.282 9.097 1.00 84.81 195 LYS A N 1
ATOM 1609 C CA . LYS A 1 195 ? 4.283 15.243 7.639 1.00 84.81 195 LYS A CA 1
ATOM 1610 C C . LYS A 1 195 ? 5.688 15.705 7.215 1.00 84.81 195 LYS A C 1
ATOM 1612 O O . LYS A 1 195 ? 6.370 14.986 6.491 1.00 84.81 195 LYS A O 1
ATOM 1617 N N . ALA A 1 196 ? 6.132 16.881 7.666 1.00 85.56 196 ALA A N 1
ATOM 1618 C CA . ALA A 1 196 ? 7.398 17.466 7.211 1.00 85.56 196 ALA A CA 1
ATOM 1619 C C . ALA A 1 196 ? 8.642 16.636 7.608 1.00 85.56 196 ALA A C 1
ATOM 1621 O O . ALA A 1 196 ? 9.455 16.350 6.726 1.00 85.56 196 ALA A O 1
ATOM 1622 N N . PRO A 1 197 ? 8.792 16.172 8.866 1.00 88.31 197 PRO A N 1
ATOM 1623 C CA . PRO A 1 197 ? 9.889 15.273 9.223 1.00 88.31 197 PRO A CA 1
ATOM 1624 C C . PRO A 1 197 ? 9.900 13.958 8.439 1.00 88.31 197 PRO A C 1
ATOM 1626 O O . PRO A 1 197 ? 10.966 13.521 8.014 1.00 88.31 197 PRO A O 1
ATOM 1629 N N . LEU A 1 198 ? 8.733 13.358 8.184 1.00 89.19 198 LEU A N 1
ATOM 1630 C CA . LEU A 1 198 ? 8.636 12.108 7.422 1.00 89.19 198 LEU A CA 1
ATOM 1631 C C . LEU A 1 198 ? 9.121 12.295 5.980 1.00 89.19 198 LEU A C 1
ATOM 1633 O O . LEU A 1 198 ? 9.917 11.495 5.495 1.00 89.19 198 LEU A O 1
ATOM 1637 N N . ILE A 1 199 ? 8.736 13.398 5.329 1.00 89.00 199 ILE A N 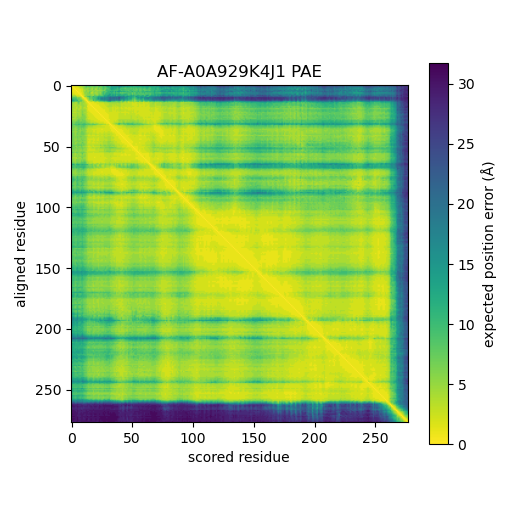1
ATOM 1638 C CA . ILE A 1 199 ? 9.266 13.773 4.008 1.00 89.00 199 ILE A CA 1
ATOM 1639 C C . ILE A 1 199 ? 10.792 13.952 4.068 1.00 89.00 199 ILE A C 1
ATOM 1641 O O . ILE A 1 199 ? 11.507 13.488 3.181 1.00 89.00 199 ILE A O 1
ATOM 1645 N N . GLY A 1 200 ? 11.317 14.569 5.133 1.00 89.06 200 GLY A N 1
ATOM 1646 C CA . GLY A 1 200 ? 12.760 14.699 5.360 1.00 89.06 200 GLY A CA 1
ATOM 1647 C C . GLY A 1 200 ? 13.494 13.353 5.453 1.00 89.06 200 GLY A C 1
ATOM 1648 O O . GLY A 1 200 ? 14.593 13.210 4.905 1.00 89.06 200 GLY A O 1
ATOM 1649 N N . ILE A 1 201 ? 12.882 12.354 6.095 1.00 91.62 201 ILE A N 1
ATOM 1650 C CA . ILE A 1 201 ? 13.422 10.989 6.189 1.00 91.62 201 ILE A CA 1
ATOM 1651 C C . ILE A 1 201 ? 13.429 10.319 4.818 1.00 91.62 201 ILE A C 1
ATOM 1653 O O . ILE A 1 201 ? 14.481 9.847 4.389 1.00 91.62 201 ILE A O 1
ATOM 1657 N N . LEU A 1 202 ? 12.305 10.344 4.096 1.00 91.81 202 LEU A N 1
ATOM 1658 C CA . LEU A 1 202 ? 12.226 9.787 2.741 1.00 91.81 202 LEU A CA 1
ATOM 1659 C C . LEU A 1 202 ? 13.276 10.432 1.831 1.00 91.81 202 LEU A C 1
ATOM 1661 O O . LEU A 1 202 ? 14.036 9.743 1.155 1.00 91.81 202 LEU A O 1
ATOM 1665 N N . ASN A 1 203 ? 13.419 11.758 1.890 1.00 88.88 203 ASN A N 1
ATOM 1666 C CA . ASN A 1 203 ? 14.437 12.475 1.130 1.00 88.88 203 ASN A CA 1
ATOM 1667 C C . ASN A 1 203 ? 15.869 12.060 1.480 1.00 88.88 203 ASN A C 1
ATOM 1669 O O . ASN A 1 203 ? 16.725 12.072 0.592 1.00 88.88 203 ASN A O 1
ATOM 1673 N N . THR A 1 204 ? 16.122 11.695 2.736 1.00 90.38 204 THR A N 1
ATOM 1674 C CA . THR A 1 204 ? 17.418 11.188 3.200 1.00 90.38 204 THR A CA 1
ATOM 1675 C C . THR A 1 204 ? 17.703 9.794 2.642 1.00 90.38 204 THR A C 1
ATOM 1677 O O . THR A 1 204 ? 18.776 9.591 2.078 1.00 90.38 204 THR A O 1
ATOM 1680 N N . LEU A 1 205 ? 16.737 8.876 2.729 1.00 91.62 205 LEU A N 1
ATOM 1681 C CA . LEU A 1 205 ? 16.873 7.484 2.276 1.00 91.62 205 LEU A CA 1
ATOM 1682 C C . LEU A 1 205 ? 16.925 7.342 0.749 1.00 91.62 205 LEU A C 1
ATOM 1684 O O . LEU A 1 205 ? 17.550 6.430 0.220 1.00 91.62 205 LEU A O 1
ATOM 1688 N N . LEU A 1 206 ? 16.316 8.278 0.021 1.00 90.25 206 LEU A N 1
ATOM 1689 C CA . LEU A 1 206 ? 16.419 8.332 -1.438 1.00 90.25 206 LEU A CA 1
ATOM 1690 C C . LEU A 1 206 ? 17.835 8.691 -1.915 1.00 90.25 206 LEU A C 1
ATOM 1692 O O . LEU A 1 206 ? 18.239 8.239 -2.977 1.00 90.25 206 LEU A O 1
ATOM 1696 N N . LYS A 1 207 ? 18.599 9.482 -1.144 1.00 85.19 207 LYS A N 1
ATOM 1697 C CA . LYS A 1 207 ? 19.991 9.820 -1.501 1.00 85.19 207 LYS A CA 1
ATOM 1698 C C . LYS A 1 207 ? 20.931 8.638 -1.303 1.00 85.19 207 LYS A C 1
ATOM 1700 O O . LYS A 1 207 ? 21.860 8.453 -2.076 1.00 85.19 207 LYS A O 1
ATOM 1705 N N . GLU A 1 208 ? 20.716 7.889 -0.233 1.00 84.25 208 GLU A N 1
ATOM 1706 C CA . GLU A 1 208 ? 21.478 6.692 0.094 1.00 84.25 208 GLU A CA 1
ATOM 1707 C C . GLU A 1 208 ? 20.649 5.887 1.084 1.00 84.25 208 GLU A C 1
ATOM 1709 O O . GLU A 1 208 ? 20.274 6.400 2.145 1.00 84.25 208 GLU A O 1
ATOM 1714 N N . ASP A 1 209 ? 20.364 4.648 0.706 1.00 84.00 209 ASP A N 1
ATOM 1715 C CA . ASP A 1 209 ? 19.510 3.758 1.476 1.00 84.00 209 ASP A CA 1
ATOM 1716 C C . ASP A 1 209 ? 20.253 3.136 2.661 1.00 84.00 209 ASP A C 1
ATOM 1718 O O . ASP A 1 209 ? 21.473 3.255 2.772 1.00 84.00 209 ASP A O 1
ATOM 1722 N N . GLY A 1 210 ? 19.525 2.445 3.536 1.00 92.69 210 GLY A N 1
ATOM 1723 C CA . GLY A 1 210 ? 20.137 1.678 4.616 1.00 92.69 210 GLY A CA 1
ATOM 1724 C C . GLY A 1 210 ? 20.800 2.565 5.662 1.00 92.69 210 GLY A C 1
ATOM 1725 O O . GLY A 1 210 ? 21.944 2.332 6.051 1.00 92.69 210 GLY A O 1
ATOM 1726 N N . ARG A 1 211 ? 20.095 3.600 6.124 1.00 93.81 211 ARG A N 1
ATOM 1727 C CA . ARG A 1 211 ? 20.590 4.505 7.174 1.00 93.81 211 ARG A CA 1
ATOM 1728 C C . ARG A 1 211 ? 20.163 4.041 8.550 1.00 93.81 211 ARG A C 1
ATOM 1730 O O . ARG A 1 211 ? 19.040 3.583 8.737 1.00 93.81 211 ARG A O 1
ATOM 1737 N N . THR A 1 212 ? 21.030 4.242 9.528 1.00 95.50 212 THR A N 1
ATOM 1738 C CA . THR A 1 212 ? 20.690 4.059 10.938 1.00 95.50 212 THR A CA 1
ATOM 1739 C C . THR A 1 212 ? 19.838 5.221 11.451 1.00 95.50 212 THR A C 1
ATOM 1741 O O . THR A 1 212 ? 19.821 6.321 10.887 1.00 95.50 212 THR A O 1
ATOM 1744 N N . GLN A 1 213 ? 19.154 5.013 12.579 1.00 94.31 213 GLN A N 1
ATOM 1745 C CA . GLN A 1 213 ? 18.376 6.070 13.237 1.00 94.31 213 GLN A CA 1
ATOM 1746 C C . GLN A 1 213 ? 19.230 7.312 13.549 1.00 94.31 213 GLN A C 1
ATOM 1748 O O . GLN A 1 213 ? 18.760 8.445 13.423 1.00 94.31 213 GLN A O 1
ATOM 1753 N N . SER A 1 214 ? 20.492 7.107 13.939 1.00 94.38 214 SER A N 1
ATOM 1754 C CA . SER A 1 214 ? 21.377 8.194 14.347 1.00 94.38 214 SER A CA 1
ATOM 1755 C C . SER A 1 214 ? 21.818 9.060 13.170 1.00 94.38 214 SER A C 1
ATOM 1757 O O . SER A 1 214 ? 21.841 10.290 13.279 1.00 94.38 214 SER A O 1
ATOM 1759 N N . GLU A 1 215 ? 22.079 8.436 12.023 1.00 95.44 215 GLU A N 1
ATOM 1760 C CA . GLU A 1 215 ? 22.372 9.114 10.763 1.00 95.44 215 GLU A CA 1
ATOM 1761 C C . GLU A 1 215 ? 21.165 9.907 10.258 1.00 95.44 215 GLU A C 1
ATOM 1763 O O . GLU A 1 215 ? 21.323 11.062 9.851 1.00 95.44 215 GLU A O 1
ATOM 1768 N N . ILE A 1 216 ? 19.963 9.322 10.339 1.00 94.88 216 ILE A N 1
ATOM 1769 C CA . ILE A 1 216 ? 18.709 10.001 9.990 1.00 94.88 216 ILE A CA 1
ATOM 1770 C C . ILE A 1 216 ? 18.525 11.244 10.866 1.00 94.88 216 ILE A C 1
ATOM 1772 O O . ILE A 1 216 ? 18.366 12.342 10.330 1.00 94.88 216 ILE A O 1
ATOM 1776 N N . ALA A 1 217 ? 18.624 11.099 12.193 1.00 95.31 217 ALA A N 1
ATOM 1777 C CA . ALA A 1 217 ? 18.478 12.197 13.151 1.00 95.31 217 ALA A CA 1
ATOM 1778 C C . ALA A 1 217 ? 19.433 13.361 12.845 1.00 95.31 217 ALA A C 1
ATOM 1780 O O . ALA A 1 217 ? 19.018 14.520 12.767 1.00 95.31 217 ALA A O 1
ATOM 1781 N N . LYS A 1 218 ? 20.712 13.045 12.585 1.00 95.06 218 LYS A N 1
ATOM 1782 C CA . LYS A 1 218 ? 21.739 14.031 12.223 1.00 95.06 218 LYS A CA 1
ATOM 1783 C C . LYS A 1 218 ? 21.409 14.744 10.911 1.00 95.06 218 LYS A C 1
ATOM 1785 O O . LYS A 1 218 ? 21.622 15.952 10.805 1.00 95.06 218 LYS A O 1
ATOM 1790 N N . ARG A 1 219 ? 20.896 14.020 9.909 1.00 92.69 219 ARG A N 1
ATOM 1791 C CA . ARG A 1 219 ? 20.597 14.580 8.582 1.00 92.69 219 ARG A CA 1
ATOM 1792 C C . ARG A 1 219 ? 19.404 15.529 8.608 1.00 92.69 219 ARG A C 1
ATOM 1794 O O . ARG A 1 219 ? 19.486 16.601 8.009 1.00 92.69 219 ARG A O 1
ATOM 1801 N N . ILE A 1 220 ? 18.331 15.152 9.303 1.00 91.75 220 ILE A N 1
ATOM 1802 C CA . ILE A 1 220 ? 17.105 15.960 9.393 1.00 91.75 220 ILE A CA 1
ATOM 1803 C C . ILE A 1 220 ? 17.120 16.946 10.574 1.00 91.75 220 ILE A C 1
ATOM 1805 O O . ILE A 1 220 ? 16.187 17.730 10.713 1.00 91.75 220 ILE A O 1
ATOM 1809 N N . LYS A 1 221 ? 18.203 16.956 11.368 1.00 93.81 221 LYS A N 1
ATOM 1810 C CA . LYS A 1 221 ? 18.471 17.878 12.489 1.00 93.81 221 LYS A CA 1
ATOM 1811 C C . LYS A 1 221 ? 17.433 17.804 13.612 1.00 93.81 221 LYS A C 1
ATOM 1813 O O . LYS A 1 221 ? 16.957 18.831 14.087 1.00 93.81 221 LYS A O 1
ATOM 1818 N N . VAL A 1 222 ? 17.122 16.588 14.048 1.00 94.38 222 VAL A N 1
ATOM 1819 C CA . VAL A 1 222 ? 16.218 16.317 15.179 1.00 94.38 222 VAL A CA 1
ATOM 1820 C C . VAL A 1 222 ? 16.910 15.443 16.222 1.00 94.38 222 VAL A C 1
ATOM 1822 O O . VAL A 1 222 ? 17.974 14.871 15.965 1.00 94.38 222 VAL A O 1
ATOM 1825 N N . SER A 1 223 ? 16.327 15.334 17.413 1.00 95.81 223 SER A N 1
ATOM 1826 C CA . SER A 1 223 ? 16.835 14.447 18.462 1.00 95.81 223 SER A CA 1
ATOM 1827 C C . SER A 1 223 ? 16.701 12.963 18.083 1.00 95.81 223 SER A C 1
ATOM 1829 O O . SER A 1 223 ? 15.903 12.582 17.227 1.00 95.81 223 SER A O 1
ATOM 1831 N N . GLN A 1 224 ? 17.449 12.083 18.763 1.00 94.25 224 GLN A N 1
ATOM 1832 C CA . GLN A 1 224 ? 17.305 10.629 18.576 1.00 94.25 224 GLN A CA 1
ATOM 1833 C C . GLN A 1 224 ? 15.887 10.137 18.899 1.00 94.25 224 GLN A C 1
ATOM 1835 O O . GLN A 1 224 ? 15.380 9.247 18.222 1.00 94.25 224 GLN A O 1
ATOM 1840 N N . GLY A 1 225 ? 15.240 10.721 19.915 1.00 93.94 225 GLY A N 1
ATOM 1841 C CA . GLY A 1 225 ? 13.870 10.372 20.295 1.00 93.94 225 GLY A CA 1
ATOM 1842 C C . GLY A 1 225 ? 12.854 10.742 19.214 1.00 93.94 225 GLY A C 1
ATOM 1843 O O . GLY A 1 225 ? 12.004 9.924 18.870 1.00 93.94 225 GLY A O 1
ATOM 1844 N N . GLU A 1 226 ? 12.982 11.933 18.628 1.00 94.19 226 GLU A N 1
ATOM 1845 C CA . GLU A 1 226 ? 12.140 12.371 17.507 1.00 94.19 226 GLU A CA 1
ATOM 1846 C C . GLU A 1 226 ? 12.373 11.524 16.256 1.00 94.19 226 GLU A C 1
ATOM 1848 O O . GLU A 1 226 ? 11.414 11.074 15.636 1.00 94.19 226 GLU A O 1
ATOM 1853 N N . ALA A 1 227 ? 13.633 11.234 15.914 1.00 94.25 227 ALA A N 1
ATOM 1854 C CA . ALA A 1 227 ? 13.944 10.367 14.783 1.00 94.25 227 ALA A CA 1
ATOM 1855 C C . ALA A 1 227 ? 13.306 8.983 14.944 1.00 94.25 227 ALA A C 1
ATOM 1857 O O . ALA A 1 227 ? 12.663 8.515 14.010 1.00 94.25 227 ALA A O 1
ATOM 1858 N N . ARG A 1 228 ? 13.406 8.376 16.137 1.00 94.12 228 ARG A N 1
ATOM 1859 C CA . ARG A 1 228 ? 12.741 7.102 16.452 1.00 94.12 228 ARG A CA 1
ATOM 1860 C C . ARG A 1 228 ? 11.228 7.192 16.278 1.00 94.12 228 ARG A C 1
ATOM 1862 O O . ARG A 1 228 ? 10.629 6.304 15.685 1.00 94.12 228 ARG A O 1
ATOM 1869 N N . LEU A 1 229 ? 10.610 8.257 16.789 1.00 94.25 229 LEU A N 1
ATOM 1870 C CA . LEU A 1 229 ? 9.170 8.479 16.661 1.00 94.25 229 LEU A CA 1
ATOM 1871 C C . LEU A 1 229 ? 8.740 8.525 15.188 1.00 94.25 229 LEU A C 1
ATOM 1873 O O . LEU A 1 229 ? 7.735 7.924 14.820 1.00 94.25 229 LEU A O 1
ATOM 1877 N N . TYR A 1 230 ? 9.501 9.221 14.345 1.00 93.75 230 TYR A N 1
ATOM 1878 C CA . TYR A 1 230 ? 9.188 9.368 12.926 1.00 93.75 230 TYR A CA 1
ATOM 1879 C C . TYR A 1 230 ? 9.472 8.101 12.114 1.00 93.75 230 TYR A C 1
ATOM 1881 O O . TYR A 1 230 ? 8.659 7.743 11.265 1.00 93.75 230 TYR A O 1
ATOM 1889 N N . THR A 1 231 ? 10.585 7.402 12.364 1.00 93.88 231 THR A N 1
ATOM 1890 C CA . THR A 1 231 ? 10.877 6.139 11.670 1.00 93.88 231 THR A CA 1
ATOM 1891 C C . THR A 1 231 ? 9.858 5.071 12.043 1.00 93.88 231 THR A C 1
ATOM 1893 O O . THR A 1 231 ? 9.308 4.444 11.146 1.00 93.88 231 THR A O 1
ATOM 1896 N N . SER A 1 232 ? 9.508 4.948 13.327 1.00 92.62 232 SER A N 1
ATOM 1897 C CA . SER A 1 232 ? 8.472 4.009 13.770 1.00 92.62 232 SER A CA 1
ATOM 1898 C C . SER A 1 232 ? 7.088 4.336 13.214 1.00 92.62 232 SER A C 1
ATOM 1900 O O . SER A 1 232 ? 6.304 3.424 12.973 1.00 92.62 232 SER A O 1
ATOM 1902 N N . GLU A 1 233 ? 6.778 5.610 12.955 1.00 91.69 233 GLU A N 1
ATOM 1903 C CA . GLU A 1 233 ? 5.544 5.976 12.253 1.00 91.69 233 GLU A CA 1
ATOM 1904 C C . GLU A 1 233 ? 5.561 5.520 10.784 1.00 91.69 233 GLU A C 1
ATOM 1906 O O . GLU A 1 233 ? 4.544 5.031 10.301 1.00 91.69 233 GLU A O 1
ATOM 1911 N N . LEU A 1 234 ? 6.693 5.625 10.074 1.00 92.50 234 LEU A N 1
ATOM 1912 C CA . LEU A 1 234 ? 6.801 5.118 8.698 1.00 92.50 234 LEU A CA 1
ATOM 1913 C C . LEU A 1 234 ? 6.833 3.586 8.618 1.00 92.50 234 LEU A C 1
ATOM 1915 O O . LEU A 1 234 ? 6.305 3.041 7.654 1.00 92.50 234 LEU A O 1
ATOM 1919 N N . GLU A 1 235 ? 7.413 2.898 9.605 1.00 93.25 235 GLU A N 1
ATOM 1920 C CA . GLU A 1 235 ? 7.330 1.433 9.731 1.00 93.25 235 GLU A CA 1
ATOM 1921 C C . GLU A 1 235 ? 5.880 0.992 9.966 1.00 93.25 235 GLU A C 1
ATOM 1923 O O . GLU A 1 235 ? 5.375 0.095 9.299 1.00 93.25 235 GLU A O 1
ATOM 1928 N N . ARG A 1 236 ? 5.165 1.681 10.867 1.00 90.38 236 ARG A N 1
ATOM 1929 C CA . ARG A 1 236 ? 3.740 1.429 11.142 1.00 90.38 236 ARG A CA 1
ATOM 1930 C C . ARG A 1 236 ? 2.851 1.648 9.913 1.00 90.38 236 ARG A C 1
ATOM 1932 O O . ARG A 1 236 ? 1.773 1.066 9.838 1.00 90.38 236 ARG A O 1
ATOM 1939 N N . LEU A 1 237 ? 3.274 2.518 8.998 1.00 90.00 237 LEU A N 1
ATOM 1940 C CA . LEU A 1 237 ? 2.609 2.806 7.724 1.00 90.00 237 LEU A CA 1
ATOM 1941 C C . LEU A 1 237 ? 3.187 1.987 6.559 1.00 90.00 237 LEU A C 1
ATOM 1943 O O . LEU A 1 237 ? 2.922 2.332 5.412 1.00 90.00 237 LEU A O 1
ATOM 1947 N N . ASP A 1 238 ? 3.980 0.945 6.832 1.00 91.69 238 ASP A N 1
ATOM 1948 C CA . ASP A 1 238 ? 4.532 0.025 5.827 1.00 91.69 238 ASP A CA 1
ATOM 1949 C C . ASP A 1 238 ? 5.359 0.720 4.718 1.00 91.69 238 ASP A C 1
ATOM 1951 O O . ASP A 1 238 ? 5.543 0.192 3.625 1.00 91.69 238 ASP A O 1
ATOM 1955 N N . ILE A 1 239 ? 5.883 1.923 4.989 1.00 93.62 239 ILE A N 1
ATOM 1956 C CA . ILE A 1 239 ? 6.734 2.676 4.053 1.00 93.62 239 ILE A CA 1
ATOM 1957 C C . ILE A 1 239 ? 8.206 2.352 4.253 1.00 93.62 239 ILE A C 1
ATOM 1959 O O . ILE A 1 239 ? 8.971 2.332 3.284 1.00 93.62 239 ILE A O 1
ATOM 1963 N N . LEU A 1 240 ? 8.602 2.117 5.503 1.00 94.81 240 LEU A N 1
ATOM 1964 C CA . LEU A 1 240 ? 9.947 1.678 5.838 1.00 94.81 240 LEU A CA 1
ATOM 1965 C C . LEU A 1 240 ? 9.934 0.254 6.369 1.00 94.81 240 LEU A C 1
ATOM 1967 O O . LEU A 1 240 ? 9.088 -0.106 7.182 1.00 94.81 240 LEU A O 1
ATOM 1971 N N . GLN A 1 241 ? 10.959 -0.493 5.987 1.00 94.12 241 GLN A N 1
ATOM 1972 C CA . GLN A 1 241 ? 11.389 -1.689 6.691 1.00 94.12 241 GLN A CA 1
ATOM 1973 C C . GLN A 1 241 ? 12.700 -1.426 7.406 1.00 94.12 241 GLN A C 1
ATOM 1975 O O . GLN A 1 241 ? 13.546 -0.644 6.958 1.00 94.12 241 GLN A O 1
ATOM 1980 N N . ARG A 1 242 ? 12.884 -2.139 8.510 1.00 93.88 242 ARG A N 1
ATOM 1981 C CA . ARG A 1 242 ? 14.135 -2.167 9.242 1.00 93.88 242 ARG A CA 1
ATOM 1982 C C . ARG A 1 242 ? 14.776 -3.537 9.099 1.00 93.88 242 ARG A C 1
ATOM 1984 O O . ARG A 1 242 ? 14.204 -4.542 9.509 1.00 93.88 242 ARG A O 1
ATOM 1991 N N . ILE A 1 243 ? 15.987 -3.549 8.557 1.00 94.12 243 ILE A N 1
ATOM 1992 C CA . ILE A 1 243 ? 16.840 -4.733 8.481 1.00 94.12 243 ILE A CA 1
ATOM 1993 C C . ILE A 1 243 ? 18.020 -4.457 9.408 1.00 94.12 243 ILE A C 1
ATOM 1995 O O . ILE A 1 243 ? 18.759 -3.493 9.202 1.00 94.12 243 ILE A O 1
ATOM 1999 N N . GLU A 1 244 ? 18.140 -5.263 10.464 1.00 91.38 244 GLU A N 1
ATOM 2000 C CA . GLU A 1 244 ? 19.077 -5.047 11.575 1.00 91.38 244 GLU A CA 1
ATOM 2001 C C . GLU A 1 244 ? 18.860 -3.677 12.256 1.00 91.38 244 GLU A C 1
ATOM 2003 O O . GLU A 1 244 ? 17.882 -3.465 12.983 1.00 91.38 244 GLU A O 1
ATOM 2008 N N . ASP A 1 245 ? 19.752 -2.718 12.036 1.00 91.56 245 ASP A N 1
ATOM 2009 C CA . ASP A 1 245 ? 19.701 -1.360 12.578 1.00 91.56 245 ASP A CA 1
ATOM 2010 C C . ASP A 1 245 ? 19.526 -0.278 11.501 1.00 91.56 245 ASP A C 1
ATOM 2012 O O . ASP A 1 245 ? 19.595 0.918 11.804 1.00 91.56 245 ASP A O 1
ATOM 2016 N N . ARG A 1 246 ? 19.250 -0.692 10.259 1.00 95.88 246 ARG A N 1
ATOM 2017 C CA . ARG A 1 246 ? 19.159 0.180 9.087 1.00 95.88 246 ARG A CA 1
ATOM 2018 C C . ARG A 1 246 ? 17.756 0.198 8.499 1.00 95.88 246 ARG A C 1
ATOM 2020 O O . ARG A 1 246 ? 17.091 -0.831 8.407 1.00 95.88 246 ARG A O 1
ATOM 2027 N N . TYR A 1 247 ? 17.332 1.383 8.077 1.00 96.19 247 TYR A N 1
ATOM 2028 C CA . TYR A 1 247 ? 16.031 1.619 7.465 1.00 96.19 247 TYR A CA 1
ATOM 2029 C C . TYR A 1 247 ? 16.132 1.665 5.945 1.00 96.19 247 TYR A C 1
ATOM 2031 O O . TYR A 1 247 ? 17.035 2.310 5.406 1.00 96.19 247 TYR A O 1
ATOM 2039 N N . TYR A 1 248 ? 15.162 1.029 5.291 1.00 95.44 248 TYR A N 1
ATOM 2040 C CA . TYR A 1 248 ? 15.015 0.976 3.843 1.00 95.44 248 TYR A CA 1
ATOM 2041 C C . TYR A 1 248 ? 13.586 1.310 3.438 1.00 95.44 248 TYR A C 1
ATOM 2043 O O . TYR A 1 248 ? 12.651 0.982 4.167 1.00 95.44 248 TYR A O 1
ATOM 2051 N N . ILE A 1 249 ? 13.401 1.943 2.277 1.00 94.06 249 ILE A N 1
ATOM 2052 C CA . ILE A 1 249 ? 12.058 2.084 1.695 1.00 94.06 249 ILE A CA 1
ATOM 2053 C C . ILE A 1 249 ? 11.605 0.704 1.207 1.00 94.06 249 ILE A C 1
ATOM 2055 O O . ILE A 1 249 ? 12.321 0.065 0.436 1.00 94.06 249 ILE A O 1
ATOM 2059 N N . GLU A 1 250 ? 10.437 0.262 1.673 1.00 91.81 250 GLU A N 1
ATOM 2060 C CA . GLU A 1 250 ? 9.916 -1.095 1.452 1.00 91.81 250 GLU A CA 1
ATOM 2061 C C . GLU A 1 250 ? 9.686 -1.382 -0.038 1.00 91.81 250 GLU A C 1
ATOM 2063 O O . GLU A 1 250 ? 10.254 -2.309 -0.621 1.00 91.81 250 GLU A O 1
ATOM 2068 N N . ASP A 1 251 ? 8.892 -0.531 -0.686 1.00 92.88 251 ASP A N 1
ATOM 2069 C CA . ASP A 1 251 ? 8.545 -0.678 -2.092 1.00 92.88 251 ASP A CA 1
ATOM 2070 C C . ASP A 1 251 ? 9.586 0.008 -2.995 1.00 92.88 251 ASP A C 1
ATOM 2072 O O . ASP A 1 251 ? 9.733 1.234 -3.032 1.00 92.88 251 ASP A O 1
ATOM 2076 N N . LYS A 1 252 ? 10.297 -0.809 -3.780 1.00 91.12 252 LYS A N 1
ATOM 2077 C CA . LYS A 1 252 ? 11.327 -0.364 -4.730 1.00 91.12 252 LYS A CA 1
ATOM 2078 C C . LYS A 1 252 ? 10.769 0.510 -5.855 1.00 91.12 252 LYS A C 1
ATOM 2080 O O . LYS A 1 252 ? 11.448 1.448 -6.275 1.00 91.12 252 LYS A O 1
ATOM 2085 N N . VAL A 1 253 ? 9.564 0.221 -6.347 1.00 94.62 253 VAL A N 1
ATOM 2086 C CA . VAL A 1 253 ? 8.903 1.027 -7.383 1.00 94.62 253 VAL A CA 1
ATOM 2087 C C . VAL A 1 253 ? 8.487 2.361 -6.792 1.00 94.62 253 VAL A C 1
ATOM 2089 O O . VAL A 1 253 ? 8.765 3.395 -7.395 1.00 94.62 253 VAL A O 1
ATOM 2092 N N . PHE A 1 254 ? 7.915 2.357 -5.588 1.00 93.88 254 PHE A N 1
ATOM 2093 C CA . PHE A 1 254 ? 7.573 3.586 -4.875 1.00 93.88 254 PHE A CA 1
ATOM 2094 C C . PHE A 1 254 ? 8.808 4.455 -4.607 1.00 93.88 254 PHE A C 1
ATOM 2096 O O . PHE A 1 254 ? 8.791 5.653 -4.886 1.00 93.88 254 PHE A O 1
ATOM 2103 N N . LYS A 1 255 ? 9.913 3.855 -4.145 1.00 92.62 255 LYS A N 1
ATOM 2104 C CA . LYS A 1 255 ? 11.205 4.534 -3.976 1.00 92.62 255 LYS A CA 1
ATOM 2105 C C . LYS A 1 255 ? 11.666 5.190 -5.275 1.00 92.62 255 LYS A C 1
ATOM 2107 O O . LYS A 1 255 ? 12.020 6.365 -5.282 1.00 92.62 255 LYS A O 1
ATOM 2112 N N . MET A 1 256 ? 11.662 4.434 -6.369 1.00 90.50 256 MET A N 1
ATOM 2113 C CA . MET A 1 256 ? 12.103 4.936 -7.666 1.00 90.50 256 MET A CA 1
ATOM 2114 C C . MET A 1 256 ? 11.181 6.049 -8.178 1.00 90.50 256 MET A C 1
ATOM 2116 O O . MET A 1 256 ? 11.659 7.064 -8.671 1.00 90.50 256 MET A O 1
ATOM 2120 N N . TRP A 1 257 ? 9.868 5.896 -8.018 1.00 92.62 257 TRP A N 1
ATOM 2121 C CA . TRP A 1 257 ? 8.888 6.924 -8.349 1.00 92.62 257 TRP A CA 1
ATOM 2122 C C . TRP A 1 257 ? 9.113 8.213 -7.550 1.00 92.62 257 TRP A C 1
ATOM 2124 O O . TRP A 1 257 ? 9.111 9.295 -8.134 1.00 92.62 257 TRP A O 1
ATOM 2134 N N . LEU A 1 258 ? 9.366 8.112 -6.240 1.00 90.25 258 LEU A N 1
ATOM 2135 C CA . LEU A 1 258 ? 9.703 9.266 -5.405 1.00 90.25 258 LEU A CA 1
ATOM 2136 C C . LEU A 1 258 ? 10.973 9.962 -5.902 1.00 90.25 258 LEU A C 1
ATOM 2138 O O . LEU A 1 258 ? 10.989 11.186 -6.004 1.00 90.25 258 LEU A O 1
ATOM 2142 N N . ASP A 1 259 ? 12.023 9.201 -6.219 1.00 87.19 259 ASP A N 1
ATOM 2143 C CA . ASP A 1 259 ? 13.287 9.758 -6.706 1.00 87.19 259 ASP A CA 1
ATOM 2144 C C . ASP A 1 259 ? 13.113 10.472 -8.052 1.00 87.19 259 ASP A C 1
ATOM 2146 O O . ASP A 1 259 ? 13.529 11.615 -8.221 1.00 87.19 259 ASP A O 1
ATOM 2150 N N . LEU A 1 260 ? 12.392 9.844 -8.982 1.00 78.81 260 LEU A N 1
ATOM 2151 C CA . LEU A 1 260 ? 12.118 10.405 -10.302 1.00 78.81 260 LEU A CA 1
ATOM 2152 C C . LEU A 1 260 ? 11.125 11.573 -10.271 1.00 78.81 260 LEU A C 1
ATOM 2154 O O . LEU A 1 260 ? 11.116 12.369 -11.200 1.00 78.81 260 LEU A O 1
ATOM 2158 N N . ARG A 1 261 ? 10.297 11.714 -9.228 1.00 72.25 261 ARG A N 1
ATOM 2159 C CA . ARG A 1 261 ? 9.448 12.902 -9.034 1.00 72.25 261 ARG A CA 1
ATOM 2160 C C . ARG A 1 261 ? 10.236 14.078 -8.448 1.00 72.25 261 ARG A C 1
ATOM 2162 O O . ARG A 1 261 ? 9.818 15.224 -8.614 1.00 72.25 261 ARG A O 1
ATOM 2169 N N . LYS A 1 262 ? 11.376 13.851 -7.779 1.00 61.50 262 LYS A N 1
ATOM 2170 C CA . LYS A 1 262 ? 12.213 14.954 -7.260 1.00 61.50 262 LYS A CA 1
ATOM 2171 C C . LYS A 1 262 ? 12.723 15.884 -8.351 1.00 61.50 262 LYS A C 1
ATOM 2173 O O . LYS A 1 262 ? 13.017 17.032 -8.044 1.00 61.50 262 LYS A O 1
ATOM 2178 N N . THR A 1 263 ? 12.788 15.432 -9.601 1.00 44.88 263 THR A N 1
ATOM 2179 C CA . THR A 1 263 ? 13.100 16.300 -10.741 1.00 44.88 263 THR A CA 1
ATOM 2180 C C . THR A 1 263 ? 11.950 17.240 -11.127 1.00 44.88 263 THR A C 1
ATOM 2182 O O . THR A 1 263 ? 12.137 18.043 -12.034 1.00 44.88 263 THR A O 1
ATOM 2185 N N . ALA A 1 264 ? 10.800 17.213 -10.434 1.00 41.00 264 ALA A N 1
ATOM 2186 C CA . ALA A 1 264 ? 9.714 18.169 -10.662 1.00 41.00 264 ALA A CA 1
ATOM 2187 C C . ALA A 1 264 ? 8.980 18.678 -9.397 1.00 41.00 264 ALA A C 1
ATOM 2189 O O . ALA A 1 264 ? 8.708 19.868 -9.325 1.00 41.00 264 ALA A O 1
ATOM 2190 N N . GLU A 1 265 ? 8.628 17.857 -8.394 1.00 42.62 265 GLU A N 1
ATOM 2191 C CA . GLU A 1 265 ? 7.592 18.271 -7.412 1.00 42.62 265 GLU A CA 1
ATOM 2192 C C . GLU A 1 265 ? 7.654 17.584 -6.025 1.00 42.62 265 GLU A C 1
ATOM 2194 O O . GLU A 1 265 ? 6.633 17.169 -5.474 1.00 42.62 265 GLU A O 1
ATOM 2199 N N . LEU A 1 266 ? 8.833 17.450 -5.409 1.00 46.56 266 LEU A N 1
ATOM 2200 C CA . LEU A 1 266 ? 8.915 17.202 -3.948 1.00 46.56 266 LEU A CA 1
ATOM 2201 C C . LEU A 1 266 ? 9.300 18.458 -3.146 1.00 46.56 266 LEU A C 1
ATOM 2203 O O . LEU A 1 266 ? 9.508 18.382 -1.935 1.00 46.56 266 LEU A O 1
ATOM 2207 N N . GLY A 1 267 ? 9.309 19.612 -3.825 1.00 39.28 267 GLY A N 1
ATOM 2208 C CA . GLY A 1 267 ? 9.755 20.896 -3.305 1.00 39.28 267 GLY A CA 1
ATOM 2209 C C . GLY A 1 267 ? 11.277 20.990 -3.328 1.00 39.28 267 GLY A C 1
ATOM 2210 O O . GLY A 1 267 ? 11.970 20.146 -2.758 1.00 39.28 267 GLY A O 1
ATOM 2211 N N . GLU A 1 268 ? 11.802 22.035 -3.966 1.00 38.88 268 GLU A N 1
ATOM 2212 C CA . GLU A 1 268 ? 13.132 22.527 -3.617 1.00 38.88 268 GLU A CA 1
ATOM 2213 C C . GLU A 1 268 ? 13.172 22.739 -2.100 1.00 38.88 268 GLU A C 1
ATOM 2215 O O . GLU A 1 268 ? 12.213 23.231 -1.490 1.00 38.88 268 GLU A O 1
ATOM 2220 N N . SER A 1 269 ? 14.275 22.343 -1.466 1.00 38.44 269 SER A N 1
ATOM 2221 C CA . SER A 1 269 ? 14.524 22.747 -0.088 1.00 38.44 269 SER A CA 1
ATOM 2222 C C . SER A 1 269 ? 14.378 24.273 -0.028 1.00 38.44 269 SER A C 1
ATOM 2224 O O . SER A 1 269 ? 14.908 24.945 -0.911 1.00 38.44 269 SER A O 1
ATOM 2226 N N . PRO A 1 270 ? 13.779 24.881 1.014 1.00 41.28 270 PRO A N 1
ATOM 2227 C CA . PRO A 1 270 ? 13.774 26.342 1.184 1.00 41.28 270 PRO A CA 1
ATOM 2228 C C . PRO A 1 270 ? 15.176 26.989 1.199 1.00 41.28 270 PRO A C 1
ATOM 2230 O O . PRO A 1 270 ? 15.299 28.200 1.341 1.00 41.28 270 PRO A O 1
ATOM 2233 N N . ARG A 1 271 ? 16.236 26.174 1.114 1.00 45.72 271 ARG A N 1
ATOM 2234 C CA . ARG A 1 271 ? 17.652 26.537 1.064 1.00 45.72 271 ARG A CA 1
ATOM 2235 C C . ARG A 1 271 ? 18.266 26.491 -0.340 1.00 45.72 271 ARG A C 1
ATOM 2237 O O . ARG A 1 271 ? 19.434 26.835 -0.450 1.00 45.72 271 ARG A O 1
ATOM 2244 N N . ASP A 1 272 ? 17.522 26.068 -1.359 1.00 41.34 272 ASP A N 1
ATOM 2245 C CA . ASP A 1 272 ? 18.029 25.957 -2.734 1.00 41.34 272 ASP A CA 1
ATOM 2246 C C . ASP A 1 272 ? 17.665 27.176 -3.599 1.00 41.34 272 ASP A C 1
ATOM 2248 O O . ASP A 1 272 ? 18.006 27.216 -4.778 1.00 41.34 272 ASP A O 1
ATOM 2252 N N . LYS A 1 273 ? 17.061 28.224 -3.014 1.00 36.81 273 LYS A N 1
ATOM 2253 C CA . LYS A 1 273 ? 17.042 29.532 -3.675 1.00 36.81 273 LYS A CA 1
ATOM 2254 C C . LYS A 1 273 ? 18.486 30.034 -3.793 1.00 36.81 273 LYS A C 1
ATOM 2256 O O . LYS A 1 273 ? 19.138 30.166 -2.751 1.00 36.81 273 LYS A O 1
ATOM 2261 N N . PRO A 1 274 ? 18.997 30.336 -5.000 1.00 37.22 274 PRO A N 1
ATOM 2262 C CA . PRO A 1 274 ? 20.225 31.102 -5.107 1.00 37.22 274 PRO A CA 1
ATOM 2263 C C . PRO A 1 274 ? 20.013 32.415 -4.354 1.00 37.22 274 PRO A C 1
ATOM 2265 O O . PRO A 1 274 ? 18.954 33.037 -4.450 1.00 37.22 274 PRO A O 1
ATOM 2268 N N . VAL A 1 275 ? 21.005 32.794 -3.553 1.00 42.16 275 VAL A N 1
ATOM 2269 C CA . VAL A 1 275 ? 21.083 34.145 -3.008 1.00 42.16 275 VAL A CA 1
ATOM 2270 C C . VAL A 1 275 ? 21.122 35.061 -4.227 1.00 42.16 275 VAL A C 1
ATOM 2272 O O . VAL A 1 275 ? 22.099 35.043 -4.974 1.00 42.16 275 VAL A O 1
ATOM 2275 N N . GLU A 1 276 ? 20.020 35.758 -4.496 1.00 37.62 276 GLU A N 1
ATOM 2276 C CA . GLU A 1 276 ? 20.024 36.863 -5.446 1.00 37.62 276 GLU A CA 1
ATOM 2277 C C . GLU A 1 276 ? 21.047 37.878 -4.926 1.00 37.62 276 GLU A C 1
ATOM 2279 O O . GLU A 1 276 ? 20.981 38.287 -3.763 1.00 37.62 276 GLU A O 1
ATOM 2284 N N . ASN A 1 277 ? 22.045 38.167 -5.763 1.00 40.25 277 ASN A N 1
ATOM 2285 C CA . ASN A 1 277 ? 23.047 39.204 -5.524 1.00 40.25 277 ASN A CA 1
ATOM 2286 C C . ASN A 1 277 ? 22.399 40.587 -5.465 1.00 40.25 277 ASN A C 1
ATOM 2288 O O . ASN A 1 277 ? 21.515 40.844 -6.314 1.00 40.25 277 ASN A O 1
#

Foldseek 3Di:
DVQLVVQVPPPDRQPLSNVLVVLVVVVVVLVVAQEEAEAEQVLVLCVQCVDVSCVLVQLSVLVRCPRPRYHYDYYHPQVLSVCVQAPDPPHSNDVVDDDDDDDADDLVVQLVLLVVLDDDDPQLSVLQCVLFVRHNQSSNLLSNQLVVCCVPVVDDRDNVSSVVSLCCLLPPCPRPLVVVLVVLLVVLCVPDPDNPLLLLQLVVCLVPFFDALVRSCVSSVHDSVVSVVNLVSCVSSQQWDDDPRTIGGRGPSSSVSVNVCVVPDPDDDPPPPPPDD

Mean predicted aligned error: 7.4 Å

Radius of gyration: 23.17 Å; Cα contacts (8 Å, |Δi|>4): 319; chains: 1; bounding box: 61×58×58 Å

pLDDT: mean 88.39, std 12.94, range [36.81, 98.38]

Sequence (277 aa):
MKKLLRELEKGESSKTAVIKLAFEYLRELGKEEKIVVFMDEFQEILKLKNYRELRNILGIFREYINDENILFVISGSFPHMMRDMIAKGESPLYNQFKELKLDYFERESAYELISKVIECGEESKRLTQQLTGGHPFYIVSIAKRTKLIHRIYELSVNPTTIKRAFLIETLYPEGGIYKHCSYLLNTVLSLAKYKAPLIGILNTLLKEDGRTQSEIAKRIKVSQGEARLYTSELERLDILQRIEDRYYIEDKVFKMWLDLRKTAELGESPRDKPVEN

Nearest PDB structures (foldseek):
  5aiq-assembly2_B  TM=7.016E-01  e=2.599E-02  Neisseria meningitidis serogroup B
  2qww-assembly2_D  TM=5.807E-01  e=5.992E-03  Listeria monocytogenes serotype 4b str. F2365
  5hsm-assembly1_A-2  TM=6.801E-01  e=2.233E-02  Mycobacterium tuberculosis H37Rv
  2pfb-assembly1_A  TM=6.278E-01  e=4.534E-02  Xanthomonas campestris
  2pfb-assembly1_B  TM=6.176E-01  e=4.534E-02  Xanthomonas campestris